Protein AF-A0A533W1D3-F1 (afdb_monomer_lite)

pLDDT: mean 85.13, std 16.55, range [29.97, 98.12]

Secondary structure (DSSP, 8-state):
--S-TTPPTT-S---GGGS-HHHHHHHHHHHHHHHHHHHHHHHHHHHHHH---PPPS-TT---SGGGSSS-SSTTSS-TT----SSS----------SHHHHHHHHHHHHHHHHHTGGGT-HHHHHHHHHHHHHHHHHHHHHHHHTT-------TTS--TT-TTS-HHHHHHHHHHHHHHHHHHHHHHHHHHHHHH-S--PPTTSSS-HHHHHHHHHHHHHHHHHHHHHHHHHHTT-HHHHHHHHHHHHHHHHHHHHHHHHHHHHHHHTT--TTSHHHHHHHHHHHHHHHHHHHHHHHHHHHHHHHHHTT---SSS-HHHHHHHHHHHHHHHHHHHHHIIIII-

Sequence (344 aa):
MFYLYEMPRRIATYSVDAGWSSLNLIASVGGIIFAVSQFLLIANLVIGVRGRIVSPPNPWRSLAPEWGGMPSIQALDAPGMPTNGNGSSEHHEQHLSSRPIALTIGVTLAMVGFSLLELGVGWPVIFVGLVVIAWSLYGWARDDLWSKFHVPEEEGRELWPFSKIPKIKLGMWTFLAGEVILFSGVLGSYLFIRADIPRWPSPGTIHSIPIGLTNTLVLLTSSLSVVLAIQAIRAGNQKRLLMWLTTTFLLGALFLGIKASEWADLFSKGFWFNSGLPGSTYFVTTGIHGLHVTAGLILLAYLIKRTMNGGFSKENNDTVEYFGLYWHFVDIIWVFLFPLFYLL

Radius of gyration: 28.39 Å; chains: 1; bounding box: 54×72×67 Å

Structure (mmCIF, N/CA/C/O backbone):
data_AF-A0A533W1D3-F1
#
_entry.id   AF-A0A533W1D3-F1
#
loop_
_atom_site.group_PDB
_atom_site.id
_atom_site.type_symbol
_atom_site.label_atom_id
_atom_site.label_alt_id
_atom_site.label_comp_id
_atom_site.label_asym_id
_atom_site.label_entity_id
_atom_site.label_seq_id
_atom_site.pdbx_PDB_ins_code
_atom_site.Cartn_x
_atom_site.Cartn_y
_atom_site.Cartn_z
_atom_site.occupancy
_atom_site.B_iso_or_equiv
_atom_site.auth_seq_id
_atom_site.auth_comp_id
_atom_site.auth_asym_id
_atom_site.auth_atom_id
_atom_site.pdbx_PDB_model_num
ATOM 1 N N . MET A 1 1 ? 17.197 -38.175 4.067 1.00 48.56 1 MET A N 1
ATOM 2 C CA . MET A 1 1 ? 16.747 -37.420 2.874 1.00 48.56 1 MET A CA 1
ATOM 3 C C . MET A 1 1 ? 17.892 -37.059 1.908 1.00 48.56 1 MET A C 1
ATOM 5 O O . MET A 1 1 ? 17.627 -36.383 0.928 1.00 48.56 1 MET A O 1
ATOM 9 N N . PHE A 1 2 ? 19.133 -37.534 2.117 1.00 53.00 2 PHE A N 1
ATOM 10 C CA . PHE A 1 2 ? 20.316 -37.109 1.344 1.00 53.00 2 PHE A CA 1
ATOM 11 C C . PHE A 1 2 ? 21.042 -38.249 0.599 1.00 53.00 2 PHE A C 1
ATOM 13 O O . PHE A 1 2 ? 22.184 -38.084 0.225 1.00 53.00 2 PHE A O 1
ATOM 20 N N . TYR A 1 3 ? 20.431 -39.415 0.366 1.00 60.44 3 TYR A N 1
ATOM 21 C CA . TYR A 1 3 ? 21.155 -40.552 -0.241 1.00 60.44 3 TYR A CA 1
ATOM 22 C C . TYR A 1 3 ? 21.275 -40.500 -1.781 1.00 60.44 3 TYR A C 1
ATOM 24 O O . TYR A 1 3 ? 22.008 -41.294 -2.354 1.00 60.44 3 TYR A O 1
ATOM 32 N N . LEU A 1 4 ? 20.590 -39.565 -2.451 1.00 70.06 4 LEU A N 1
ATOM 33 C CA . LEU A 1 4 ? 20.617 -39.357 -3.909 1.00 70.06 4 LEU A CA 1
ATOM 34 C C . LEU A 1 4 ? 21.316 -38.026 -4.237 1.00 70.06 4 LEU A C 1
ATOM 36 O O . LEU A 1 4 ? 20.674 -37.078 -4.681 1.00 70.06 4 LEU A O 1
ATOM 40 N N . TYR A 1 5 ? 22.618 -37.924 -3.951 1.00 65.06 5 TYR A N 1
ATOM 41 C CA . TYR A 1 5 ? 23.376 -36.668 -4.089 1.00 65.06 5 TYR A CA 1
ATOM 42 C C . TYR A 1 5 ? 23.464 -36.140 -5.533 1.00 65.06 5 TYR A C 1
ATOM 44 O O . TYR A 1 5 ? 23.543 -34.930 -5.725 1.00 65.06 5 TYR A O 1
ATOM 52 N N . GLU A 1 6 ? 23.403 -37.019 -6.536 1.00 80.62 6 GLU A N 1
ATOM 53 C CA . GLU A 1 6 ? 23.592 -36.660 -7.952 1.00 80.62 6 GLU A CA 1
ATOM 54 C C . GLU A 1 6 ? 22.293 -36.629 -8.769 1.00 80.62 6 GLU A C 1
ATOM 56 O O . GLU A 1 6 ? 22.326 -36.339 -9.961 1.00 80.62 6 GLU A O 1
ATOM 61 N N . MET A 1 7 ? 21.138 -36.899 -8.152 1.00 86.56 7 MET A N 1
ATOM 62 C CA . MET A 1 7 ? 19.852 -36.865 -8.850 1.00 86.56 7 MET A CA 1
ATOM 63 C C . MET A 1 7 ? 19.331 -35.423 -8.951 1.00 86.56 7 MET A C 1
ATOM 65 O O . MET A 1 7 ? 19.028 -34.810 -7.919 1.00 86.56 7 MET A O 1
ATOM 69 N N . PRO A 1 8 ? 19.156 -34.861 -10.165 1.00 87.88 8 PRO A N 1
ATOM 70 C CA . PRO A 1 8 ? 18.551 -33.546 -10.315 1.00 87.88 8 PRO A CA 1
ATOM 71 C C . PRO A 1 8 ? 17.108 -33.537 -9.794 1.00 87.88 8 PRO A C 1
ATOM 73 O O . PRO A 1 8 ? 16.338 -34.473 -10.004 1.00 87.88 8 PRO A O 1
ATOM 76 N N . ARG A 1 9 ? 16.707 -32.453 -9.124 1.00 89.25 9 ARG A N 1
ATOM 77 C CA . ARG A 1 9 ? 15.305 -32.236 -8.726 1.00 89.25 9 ARG A CA 1
ATOM 78 C C . ARG A 1 9 ? 14.469 -31.819 -9.941 1.00 89.25 9 ARG A C 1
ATOM 80 O O . ARG A 1 9 ? 15.003 -31.261 -10.893 1.00 89.25 9 ARG A O 1
ATOM 87 N N . ARG A 1 10 ? 13.145 -32.006 -9.862 1.00 90.12 10 ARG A N 1
ATOM 88 C CA . ARG A 1 10 ? 12.172 -31.655 -10.923 1.00 90.12 10 ARG A CA 1
ATOM 89 C C . ARG A 1 10 ? 12.348 -32.448 -12.229 1.00 90.12 10 ARG A C 1
ATOM 91 O O . ARG A 1 10 ? 12.006 -31.950 -13.295 1.00 90.12 10 ARG A O 1
ATOM 98 N N . ILE A 1 11 ? 12.842 -33.681 -12.144 1.00 89.56 11 ILE A N 1
ATOM 99 C CA . ILE A 1 11 ? 12.839 -34.629 -13.264 1.00 89.56 11 ILE A CA 1
ATOM 100 C C . ILE A 1 11 ? 11.647 -35.576 -13.136 1.00 89.56 11 ILE A C 1
ATOM 102 O O . ILE A 1 11 ? 11.335 -36.038 -12.041 1.00 89.56 11 ILE A O 1
ATOM 106 N N . ALA A 1 12 ? 10.970 -35.848 -14.251 1.00 89.56 12 ALA A N 1
ATOM 107 C CA . ALA A 1 12 ? 9.827 -36.763 -14.279 1.00 89.56 12 ALA A CA 1
ATOM 108 C C . ALA A 1 12 ? 10.252 -38.240 -14.369 1.00 89.56 12 ALA A C 1
ATOM 110 O O . ALA A 1 12 ? 9.495 -39.125 -13.987 1.00 89.56 12 ALA A O 1
ATOM 111 N N . THR A 1 13 ? 11.455 -38.507 -14.884 1.00 90.94 13 THR A N 1
ATOM 112 C CA . THR A 1 13 ? 12.011 -39.851 -15.071 1.00 90.94 13 THR A CA 1
ATOM 113 C C . THR A 1 13 ? 13.541 -39.813 -14.998 1.00 90.94 13 THR A C 1
ATOM 115 O O . THR A 1 13 ? 14.140 -38.739 -15.093 1.00 90.94 13 THR A O 1
ATOM 118 N N . TYR A 1 14 ? 14.166 -40.973 -14.818 1.00 88.75 14 TYR A N 1
ATOM 119 C CA . TYR A 1 14 ? 15.616 -41.171 -14.771 1.00 88.75 14 TYR A CA 1
ATOM 120 C C . TYR A 1 14 ? 15.988 -42.496 -15.458 1.00 88.75 14 TYR A C 1
ATOM 122 O O . TYR A 1 14 ? 15.144 -43.384 -15.586 1.00 88.75 14 TYR A O 1
ATOM 130 N N . SER A 1 15 ? 17.234 -42.637 -15.931 1.00 87.06 15 SER A N 1
ATOM 131 C CA . SER A 1 15 ? 17.667 -43.886 -16.572 1.00 87.06 15 SER A CA 1
ATOM 132 C C . SER A 1 15 ? 17.818 -45.010 -15.544 1.00 87.06 15 SER A C 1
ATOM 134 O O . SER A 1 15 ? 18.193 -44.778 -14.393 1.00 87.06 15 SER A O 1
ATOM 136 N N . VAL A 1 16 ? 17.547 -46.247 -15.966 1.00 82.50 16 VAL A N 1
ATOM 137 C CA . VAL A 1 16 ? 17.688 -47.431 -15.101 1.00 82.50 16 VAL A CA 1
ATOM 138 C C . VAL A 1 16 ? 19.152 -47.637 -14.686 1.00 82.50 16 VAL A C 1
ATOM 140 O O . VAL A 1 16 ? 19.418 -48.046 -13.556 1.00 82.50 16 VAL A O 1
ATOM 143 N N . ASP A 1 17 ? 20.092 -47.258 -15.555 1.00 82.94 17 ASP A N 1
ATOM 144 C CA . ASP A 1 17 ? 21.538 -47.386 -15.337 1.00 82.94 17 ASP A CA 1
ATOM 145 C C . ASP A 1 17 ? 22.092 -46.404 -14.292 1.00 82.94 17 ASP A C 1
ATOM 147 O O . ASP A 1 17 ? 23.204 -46.583 -13.804 1.00 82.94 17 ASP A O 1
ATOM 151 N N . ALA A 1 18 ? 21.320 -45.383 -13.901 1.00 81.44 18 ALA A N 1
ATOM 152 C CA . ALA A 1 18 ? 21.746 -44.379 -12.925 1.00 81.44 18 ALA A CA 1
ATOM 153 C C . ALA A 1 18 ? 21.852 -44.920 -11.483 1.00 81.44 18 ALA A C 1
ATOM 155 O O . ALA A 1 18 ? 22.335 -44.224 -10.594 1.00 81.44 18 ALA A O 1
ATOM 156 N N . GLY A 1 19 ? 21.366 -46.138 -11.210 1.00 84.06 19 GLY A N 1
ATOM 157 C CA . GLY A 1 19 ? 21.431 -46.753 -9.876 1.00 84.06 19 GLY A CA 1
ATOM 158 C C . GLY A 1 19 ? 20.487 -46.132 -8.834 1.00 84.06 19 GLY A C 1
ATOM 159 O O . GLY A 1 19 ? 20.526 -46.497 -7.661 1.00 84.06 19 GLY A O 1
ATOM 160 N N . TRP A 1 20 ? 19.603 -45.215 -9.237 1.00 87.69 20 TRP A N 1
ATOM 161 C CA . TRP A 1 20 ? 18.705 -44.481 -8.333 1.00 87.69 20 TRP A CA 1
ATOM 162 C C . TRP A 1 20 ? 17.401 -45.220 -8.001 1.00 87.69 20 TRP A C 1
ATOM 164 O O . TRP A 1 20 ? 16.613 -44.751 -7.175 1.00 87.69 20 TRP A O 1
ATOM 174 N N . SER A 1 21 ? 17.154 -46.364 -8.643 1.00 87.75 21 SER A N 1
ATOM 175 C CA . SER A 1 21 ? 15.872 -47.075 -8.606 1.00 87.75 21 SER A CA 1
ATOM 176 C C . SER A 1 21 ? 15.452 -47.516 -7.205 1.00 87.75 21 SER A C 1
ATOM 178 O O . SER A 1 21 ? 14.305 -47.309 -6.820 1.00 87.75 21 SER A O 1
ATOM 180 N N . SER A 1 22 ? 16.365 -48.085 -6.415 1.00 87.81 22 SER A N 1
ATOM 181 C CA . SER A 1 22 ? 16.060 -48.596 -5.071 1.00 87.81 22 SER A CA 1
ATOM 182 C C . SER A 1 22 ? 15.689 -47.478 -4.093 1.00 87.81 22 SER A C 1
ATOM 184 O O . SER A 1 22 ? 14.712 -47.592 -3.356 1.00 87.81 22 SER A O 1
ATOM 186 N N . LEU A 1 23 ? 16.429 -46.370 -4.117 1.00 87.88 23 LEU A N 1
ATOM 187 C CA . LEU A 1 23 ? 16.190 -45.222 -3.242 1.00 87.88 23 LEU A CA 1
ATOM 188 C C . LEU A 1 23 ? 14.904 -44.474 -3.612 1.00 87.88 23 LEU A C 1
ATOM 190 O O . LEU A 1 23 ? 14.149 -44.092 -2.717 1.00 87.88 23 LEU A O 1
ATOM 194 N N . ASN A 1 24 ? 14.617 -44.315 -4.909 1.00 88.88 24 ASN A N 1
ATOM 195 C CA . ASN A 1 24 ? 13.339 -43.762 -5.363 1.00 88.88 24 ASN A CA 1
ATOM 196 C C . ASN A 1 24 ? 12.168 -44.677 -4.992 1.00 88.88 24 ASN A C 1
ATOM 198 O O . ASN A 1 24 ? 11.161 -44.182 -4.496 1.00 88.88 24 ASN A O 1
ATOM 202 N N . LEU A 1 25 ? 12.315 -46.000 -5.128 1.00 90.81 25 LEU A N 1
ATOM 203 C CA . LEU A 1 25 ? 11.291 -46.957 -4.704 1.00 90.81 25 LEU A CA 1
ATOM 204 C C . LEU A 1 25 ? 11.002 -46.853 -3.199 1.00 90.81 25 LEU A C 1
ATOM 206 O O . LEU A 1 25 ? 9.839 -46.791 -2.810 1.00 90.81 25 LEU A O 1
ATOM 210 N N . ILE A 1 26 ? 12.035 -46.775 -2.351 1.00 91.94 26 ILE A N 1
ATOM 211 C CA . ILE A 1 26 ? 11.867 -46.573 -0.901 1.00 91.94 26 ILE A CA 1
ATOM 212 C C . ILE A 1 26 ? 11.122 -45.262 -0.619 1.00 91.94 26 ILE A C 1
ATOM 214 O O . ILE A 1 26 ? 10.204 -45.242 0.202 1.00 91.94 26 ILE A O 1
ATOM 218 N N . ALA A 1 27 ? 11.477 -44.175 -1.312 1.00 90.25 27 ALA A N 1
ATOM 219 C CA . ALA A 1 27 ? 10.783 -42.898 -1.178 1.00 90.25 27 ALA A CA 1
ATOM 220 C C . ALA A 1 27 ? 9.308 -42.996 -1.611 1.00 90.25 27 ALA A C 1
ATOM 222 O O . ALA A 1 27 ? 8.438 -42.475 -0.913 1.00 90.25 27 ALA A O 1
ATOM 223 N N . SER A 1 28 ? 9.005 -43.705 -2.703 1.00 92.44 28 SER A N 1
ATOM 224 C CA . SER A 1 28 ? 7.631 -43.947 -3.162 1.00 92.44 28 SER A CA 1
ATOM 225 C C . SER A 1 28 ? 6.826 -44.784 -2.169 1.00 92.44 28 SER A C 1
ATOM 227 O O . SER A 1 28 ? 5.693 -44.425 -1.855 1.00 92.44 28 SER A O 1
ATOM 229 N N . VAL A 1 29 ? 7.413 -45.849 -1.614 1.00 95.81 29 VAL A N 1
ATOM 230 C CA . VAL A 1 29 ? 6.786 -46.649 -0.549 1.00 95.81 29 VAL A CA 1
ATOM 231 C C . VAL A 1 29 ? 6.505 -45.777 0.677 1.00 95.81 29 VAL A C 1
ATOM 233 O O . VAL A 1 29 ? 5.395 -45.807 1.205 1.00 95.81 29 VAL A O 1
ATOM 236 N N . GLY A 1 30 ? 7.459 -44.935 1.084 1.00 95.25 30 GLY A N 1
ATOM 237 C CA . GLY A 1 30 ? 7.257 -43.946 2.146 1.00 95.25 30 GLY A CA 1
ATOM 238 C C . GLY A 1 30 ? 6.117 -42.968 1.840 1.00 95.25 30 GLY A C 1
ATOM 239 O O . GLY A 1 30 ? 5.312 -42.676 2.721 1.00 95.25 30 GLY A O 1
ATOM 240 N N . GLY A 1 31 ? 5.995 -42.522 0.587 1.00 94.56 31 GLY A N 1
ATOM 241 C CA . GLY A 1 31 ? 4.885 -41.690 0.117 1.00 94.56 31 GLY A CA 1
ATOM 242 C C . GLY A 1 31 ? 3.523 -42.383 0.226 1.00 94.56 31 GLY A C 1
ATOM 243 O O . GLY A 1 31 ? 2.561 -41.767 0.681 1.00 94.56 31 GLY A O 1
ATOM 244 N N . ILE A 1 32 ? 3.441 -43.674 -0.111 1.00 95.75 32 ILE A N 1
ATOM 245 C CA . ILE A 1 32 ? 2.214 -44.474 0.042 1.00 95.75 32 ILE A CA 1
ATOM 246 C C . ILE A 1 32 ? 1.857 -44.639 1.524 1.00 95.75 32 ILE A C 1
ATOM 248 O O . ILE A 1 32 ? 0.708 -44.422 1.906 1.00 95.75 32 ILE A O 1
ATOM 252 N N . ILE A 1 33 ? 2.834 -44.968 2.375 1.00 96.81 33 ILE A N 1
ATOM 253 C CA . ILE A 1 33 ? 2.628 -45.079 3.829 1.00 96.81 33 ILE A CA 1
ATOM 254 C C . ILE A 1 33 ? 2.135 -43.744 4.404 1.00 96.81 33 ILE A C 1
ATOM 256 O O . ILE A 1 33 ? 1.197 -43.724 5.202 1.00 96.81 33 ILE A O 1
ATOM 260 N N . PHE A 1 34 ? 2.724 -42.626 3.972 1.00 96.31 34 PHE A N 1
ATOM 261 C CA . PHE A 1 34 ? 2.289 -41.289 4.368 1.00 96.31 34 PHE A CA 1
ATOM 262 C C . PHE A 1 34 ? 0.854 -40.992 3.914 1.00 96.31 34 PHE A C 1
ATOM 264 O O . PHE A 1 34 ? 0.070 -40.462 4.694 1.00 96.31 34 PHE A O 1
ATOM 271 N N . ALA A 1 35 ? 0.468 -41.374 2.694 1.00 95.88 35 ALA A N 1
ATOM 272 C CA . ALA A 1 35 ? -0.910 -41.214 2.231 1.00 95.88 35 ALA A CA 1
ATOM 273 C C . ALA A 1 35 ? -1.901 -42.004 3.106 1.00 95.88 35 ALA A C 1
ATOM 275 O O . ALA A 1 35 ? -2.927 -41.465 3.519 1.00 95.88 35 ALA A O 1
ATOM 276 N N . VAL A 1 36 ? -1.570 -43.251 3.459 1.00 96.44 36 VAL A N 1
ATOM 277 C CA . VAL A 1 36 ? -2.385 -44.072 4.373 1.00 96.44 36 VAL A CA 1
ATOM 278 C C . VAL A 1 36 ? -2.489 -43.434 5.763 1.00 96.44 36 VAL A C 1
ATOM 280 O O . VAL A 1 36 ? -3.576 -43.408 6.344 1.00 96.44 36 VAL A O 1
ATOM 283 N N . SER A 1 37 ? -1.403 -42.864 6.294 1.00 96.56 37 SER A N 1
ATOM 284 C CA . SER A 1 37 ? -1.440 -42.202 7.603 1.00 96.56 37 SER A CA 1
ATOM 285 C C . SER A 1 37 ? -2.310 -40.939 7.614 1.00 96.56 37 SER A C 1
ATOM 287 O O . SER A 1 37 ? -2.954 -40.672 8.629 1.00 96.56 37 SER A O 1
ATOM 289 N N . GLN A 1 38 ? -2.430 -40.217 6.490 1.00 97.31 38 GLN A N 1
ATOM 290 C CA . GLN A 1 38 ? -3.387 -39.108 6.367 1.00 97.31 38 GLN A CA 1
ATOM 291 C C . GLN A 1 38 ? -4.841 -39.587 6.481 1.00 97.31 38 GLN A C 1
ATOM 293 O O . GLN A 1 38 ? -5.643 -38.948 7.161 1.00 97.31 38 GLN A O 1
ATOM 298 N N . PHE A 1 39 ? -5.191 -40.737 5.889 1.00 96.12 39 PHE A N 1
ATOM 299 C CA . PHE A 1 39 ? -6.531 -41.312 6.060 1.00 96.12 39 PHE A CA 1
ATOM 300 C C . PHE A 1 39 ? -6.805 -41.705 7.513 1.00 96.12 39 PHE A C 1
ATOM 302 O O . PHE A 1 39 ? -7.899 -41.444 8.010 1.00 96.12 39 PHE A O 1
ATOM 309 N N . LEU A 1 40 ? -5.818 -42.274 8.213 1.00 96.12 40 LEU A N 1
ATOM 310 C CA . LEU A 1 40 ? -5.939 -42.582 9.642 1.00 96.12 40 LEU A CA 1
ATOM 311 C C . LEU A 1 40 ? -6.114 -41.316 10.489 1.00 96.12 40 LEU A C 1
ATOM 313 O O . LEU A 1 40 ? -6.942 -41.305 11.396 1.00 96.12 40 LEU A O 1
ATOM 317 N N . LEU A 1 41 ? -5.388 -40.237 10.178 1.00 96.31 41 LEU A N 1
ATOM 318 C CA . LEU A 1 41 ? -5.553 -38.942 10.840 1.00 96.31 41 LEU A CA 1
ATOM 319 C C . LEU A 1 41 ? -6.975 -38.395 10.653 1.00 96.31 41 LEU A C 1
ATOM 321 O O . LEU A 1 41 ? -7.616 -38.010 11.630 1.00 96.31 41 LEU A O 1
ATOM 325 N N . ILE A 1 42 ? -7.488 -38.404 9.418 1.00 95.75 42 ILE A N 1
ATOM 326 C CA . ILE A 1 42 ? -8.853 -37.953 9.109 1.00 95.75 42 ILE A CA 1
ATOM 327 C C . ILE A 1 42 ? -9.884 -38.844 9.808 1.00 95.75 42 ILE A C 1
ATOM 329 O O . ILE A 1 42 ? -10.832 -38.332 10.400 1.00 95.75 42 ILE A O 1
ATOM 333 N N . ALA A 1 43 ? -9.696 -40.165 9.790 1.00 94.75 43 ALA A N 1
ATOM 334 C CA . ALA A 1 43 ? -10.578 -41.098 10.480 1.00 94.75 43 ALA A CA 1
ATOM 335 C C . ALA A 1 43 ? -10.601 -40.829 11.992 1.00 94.75 43 ALA A C 1
ATOM 337 O O . ALA A 1 43 ? -11.680 -40.715 12.567 1.00 94.75 43 ALA A O 1
ATOM 338 N N . ASN A 1 44 ? -9.436 -40.639 12.618 1.00 94.12 44 ASN A N 1
ATOM 339 C CA . ASN A 1 44 ? -9.330 -40.286 14.034 1.00 94.12 44 ASN A CA 1
ATOM 340 C C . ASN A 1 44 ? -10.001 -38.944 14.345 1.00 94.12 44 ASN A C 1
ATOM 342 O O . ASN A 1 44 ? -10.678 -38.834 15.363 1.00 94.12 44 ASN A O 1
ATOM 346 N N . LEU A 1 45 ? -9.875 -37.947 13.464 1.00 92.62 45 LEU A N 1
ATOM 347 C CA . LEU A 1 45 ? -10.566 -36.667 13.611 1.00 92.62 45 LEU A CA 1
ATOM 348 C C . LEU A 1 45 ? -12.090 -36.843 13.539 1.00 92.62 45 LEU A C 1
ATOM 350 O O . LEU A 1 45 ? -12.809 -36.339 14.397 1.00 92.62 45 LEU A O 1
ATOM 354 N N . VAL A 1 46 ? -12.593 -37.596 12.554 1.00 92.19 46 VAL A N 1
ATOM 355 C CA . VAL A 1 46 ? -14.033 -37.867 12.393 1.00 92.19 46 VAL A CA 1
ATOM 356 C C . VAL A 1 46 ? -14.583 -38.653 13.583 1.00 92.19 46 VAL A C 1
ATOM 358 O O . VAL A 1 46 ? -15.658 -38.325 14.086 1.00 92.19 46 VAL A O 1
ATOM 361 N N . ILE A 1 47 ? -13.854 -39.669 14.051 1.00 90.56 47 ILE A N 1
ATOM 362 C CA . ILE A 1 47 ? -14.212 -40.441 15.246 1.00 90.56 47 ILE A CA 1
ATOM 363 C C . ILE A 1 47 ? -14.184 -39.538 16.481 1.00 90.56 47 ILE A C 1
ATOM 365 O O . ILE A 1 47 ? -15.112 -39.599 17.278 1.00 90.56 47 ILE A O 1
ATOM 369 N N . GLY A 1 48 ? -13.176 -38.674 16.618 1.00 87.12 48 GLY A N 1
ATOM 370 C CA . GLY A 1 48 ? -13.044 -37.736 17.731 1.00 87.12 48 GLY A CA 1
ATOM 371 C C . GLY A 1 48 ? -14.202 -36.743 17.805 1.00 87.12 48 GLY A C 1
ATOM 372 O O . GLY A 1 48 ? -14.805 -36.595 18.861 1.00 87.12 48 GLY A O 1
ATOM 373 N N . VAL A 1 49 ? -14.578 -36.135 16.675 1.00 87.00 49 VAL A N 1
ATOM 374 C CA . VAL A 1 49 ? -15.700 -35.179 16.597 1.00 87.00 49 VAL A CA 1
ATOM 375 C C . VAL A 1 49 ? -17.057 -35.861 16.814 1.00 87.00 49 VAL A C 1
ATOM 377 O O . VAL A 1 49 ? -17.962 -35.262 17.388 1.00 87.00 49 VAL A O 1
ATOM 380 N N . ARG A 1 50 ? -17.224 -37.114 16.365 1.00 88.38 50 ARG A N 1
ATOM 381 C CA . ARG A 1 50 ? -18.455 -37.899 16.595 1.00 88.38 50 ARG A CA 1
ATOM 382 C C . ARG A 1 50 ? -18.496 -38.572 17.969 1.00 88.38 50 ARG A C 1
ATOM 384 O O . ARG A 1 50 ? -19.557 -39.036 18.391 1.00 88.38 50 ARG A O 1
ATOM 391 N N . GLY A 1 51 ? -17.351 -38.678 18.633 1.00 80.94 51 GLY A N 1
ATOM 392 C CA . GLY A 1 51 ? -17.208 -39.272 19.949 1.00 80.94 51 GLY A CA 1
ATOM 393 C C . GLY A 1 51 ? -17.979 -38.469 20.991 1.00 80.94 51 GLY A C 1
ATOM 394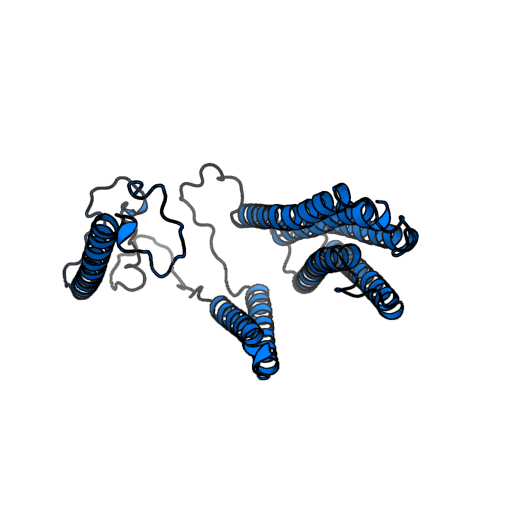 O O . GLY A 1 51 ? -18.017 -37.246 20.958 1.00 80.94 51 GLY A O 1
ATOM 395 N N . ARG A 1 52 ? -18.605 -39.165 21.943 1.00 70.88 52 ARG A N 1
ATOM 396 C CA . ARG A 1 52 ? -19.369 -38.533 23.034 1.00 70.88 52 ARG A CA 1
ATOM 397 C C . ARG A 1 52 ? -18.516 -38.206 24.266 1.00 70.88 52 ARG A C 1
ATOM 399 O O . ARG A 1 52 ? -19.058 -37.787 25.283 1.00 70.88 52 ARG A O 1
ATOM 406 N N . ILE A 1 53 ? -17.204 -38.440 24.204 1.00 76.50 53 ILE A N 1
ATOM 407 C CA . ILE A 1 53 ? -16.291 -38.172 25.318 1.00 76.50 53 ILE A CA 1
ATOM 408 C C . ILE A 1 53 ? -15.954 -36.684 25.296 1.00 76.50 53 ILE A C 1
ATOM 410 O O . ILE A 1 53 ? -15.205 -36.221 24.440 1.00 76.50 53 ILE A O 1
ATOM 414 N N . VAL A 1 54 ? -16.514 -35.941 26.245 1.00 77.75 54 VAL A N 1
ATOM 415 C CA . VAL A 1 54 ? -16.184 -34.529 26.444 1.00 77.75 54 VAL A CA 1
ATOM 416 C C . VAL A 1 54 ? -14.810 -34.445 27.105 1.00 77.75 54 VAL A C 1
ATOM 418 O O . VAL A 1 54 ? -14.573 -35.073 28.138 1.00 77.75 54 VAL A O 1
ATOM 421 N N . SER A 1 55 ? -13.887 -33.694 26.504 1.00 78.88 55 SER A N 1
ATOM 422 C CA . SER A 1 55 ? -12.574 -33.459 27.104 1.00 78.88 55 SER A CA 1
ATOM 423 C C . SER A 1 55 ? -12.713 -32.598 28.365 1.00 78.88 55 SER A C 1
ATOM 425 O O . SER A 1 55 ? -13.433 -31.599 28.334 1.00 78.88 55 SER A O 1
ATOM 427 N N . PRO A 1 56 ? -12.037 -32.942 29.477 1.00 81.25 56 PRO A N 1
ATOM 428 C CA . PRO A 1 56 ? -12.003 -32.065 30.642 1.00 81.25 56 PRO A CA 1
ATOM 429 C C . PRO A 1 56 ? -11.282 -30.747 30.295 1.00 81.25 56 PRO A C 1
ATOM 431 O O . PRO A 1 56 ? -10.469 -30.738 29.369 1.00 81.25 56 PRO A O 1
ATOM 434 N N . PRO A 1 57 ? -11.496 -29.653 31.052 1.00 77.94 57 PRO A N 1
ATOM 435 C CA . PRO A 1 57 ? -10.886 -28.345 30.772 1.00 77.94 57 PRO A CA 1
ATOM 436 C C . PRO A 1 57 ? -9.351 -28.340 30.738 1.00 77.94 57 PRO A C 1
ATOM 438 O O . PRO A 1 57 ? -8.755 -27.492 30.088 1.00 77.94 57 PRO A O 1
ATOM 441 N N . ASN A 1 58 ? -8.705 -29.283 31.431 1.00 82.75 58 ASN A N 1
ATOM 442 C CA . ASN A 1 58 ? -7.254 -29.456 31.434 1.00 82.75 58 ASN A CA 1
ATOM 443 C C . ASN A 1 58 ? -6.896 -30.955 31.410 1.00 82.75 58 ASN A C 1
ATOM 445 O O . ASN A 1 58 ? -6.576 -31.531 32.454 1.00 82.75 58 ASN A O 1
ATOM 449 N N . PRO A 1 59 ? -6.972 -31.620 30.240 1.00 84.06 59 PRO A N 1
ATOM 450 C CA . PRO A 1 59 ? -6.707 -33.053 30.125 1.00 84.06 59 PRO A CA 1
ATOM 451 C C . PRO A 1 59 ? -5.231 -33.394 30.361 1.00 84.06 59 PRO A C 1
ATOM 453 O O . PRO A 1 59 ? -4.916 -34.511 30.766 1.00 84.06 59 PRO A O 1
ATOM 456 N N . TRP A 1 60 ? -4.333 -32.426 30.158 1.00 86.31 60 TRP A N 1
ATOM 457 C CA . TRP A 1 60 ? -2.882 -32.618 30.197 1.00 86.31 60 TRP A CA 1
ATOM 458 C C . TRP A 1 60 ? -2.218 -32.103 31.477 1.00 86.31 60 TRP A C 1
ATOM 460 O O . TRP A 1 60 ? -1.002 -32.210 31.608 1.00 86.31 60 TRP A O 1
ATOM 470 N N . ARG A 1 61 ? -2.991 -31.540 32.417 1.00 84.69 61 ARG A N 1
ATOM 471 C CA . ARG A 1 61 ? -2.484 -30.863 33.628 1.00 84.69 61 ARG A CA 1
ATOM 472 C C . ARG A 1 61 ? -1.412 -29.810 33.311 1.00 84.69 61 ARG A C 1
ATOM 474 O O . ARG A 1 61 ? -0.419 -29.688 34.023 1.00 84.69 61 ARG A O 1
ATOM 481 N N . SER A 1 62 ? -1.611 -29.069 32.224 1.00 81.50 62 SER A N 1
ATOM 482 C CA . SER A 1 62 ? -0.709 -27.997 31.811 1.00 81.50 62 SER A CA 1
ATOM 483 C C . SER A 1 62 ? -0.866 -26.776 32.718 1.00 81.50 62 SER A C 1
ATOM 485 O O . SER A 1 62 ? -1.958 -26.506 33.222 1.00 81.50 62 SER A O 1
ATOM 487 N N . LEU A 1 63 ? 0.236 -26.049 32.904 1.00 80.75 63 LEU A N 1
ATOM 488 C CA . LEU A 1 63 ? 0.295 -24.782 33.637 1.00 80.75 63 LEU A CA 1
ATOM 489 C C . LEU A 1 63 ? -0.004 -23.570 32.745 1.00 80.75 63 LEU A C 1
ATOM 491 O O . LEU A 1 63 ? -0.074 -22.450 33.242 1.00 80.75 63 LEU A O 1
ATOM 495 N N . ALA A 1 64 ? -0.123 -23.775 31.434 1.00 75.56 64 ALA A N 1
ATOM 496 C CA . ALA A 1 64 ? -0.305 -22.681 30.500 1.00 75.56 64 ALA A CA 1
ATOM 497 C C . ALA A 1 64 ? -1.741 -22.105 30.579 1.00 75.56 64 ALA A C 1
ATOM 499 O O . ALA A 1 64 ? -2.685 -22.857 30.859 1.00 75.56 64 ALA A O 1
ATOM 500 N N . PRO A 1 65 ? -1.925 -20.784 30.368 1.00 68.94 65 PRO A N 1
ATOM 501 C CA . PRO A 1 65 ? -3.191 -20.096 30.638 1.00 68.94 65 PRO A CA 1
ATOM 502 C C . PRO A 1 65 ? -4.399 -20.648 29.874 1.00 68.94 65 PRO A C 1
ATOM 504 O O . PRO A 1 65 ? -5.519 -20.595 30.381 1.00 68.94 65 PRO A O 1
ATOM 507 N N . GLU A 1 66 ? -4.190 -21.228 28.691 1.00 73.38 66 GLU A N 1
ATOM 508 C CA . GLU A 1 66 ? -5.247 -21.846 27.885 1.00 73.38 66 GLU A CA 1
ATOM 509 C C . GLU A 1 66 ? -5.889 -23.078 28.552 1.00 73.38 66 GLU A C 1
ATOM 511 O O . GLU A 1 66 ? -6.975 -23.494 28.152 1.00 73.38 66 GLU A O 1
ATOM 516 N N . TRP A 1 67 ? -5.258 -23.621 29.601 1.00 72.50 67 TRP A N 1
ATOM 517 C CA . TRP A 1 67 ? -5.751 -24.743 30.406 1.00 72.50 67 TRP A CA 1
ATOM 518 C C . TRP A 1 67 ? -6.195 -24.332 31.823 1.00 72.50 67 TRP A C 1
ATOM 520 O O . TRP A 1 67 ? -6.554 -25.186 32.637 1.00 72.50 67 TRP A O 1
ATOM 530 N N . GLY A 1 68 ? -6.178 -23.029 32.132 1.00 66.69 68 GLY A N 1
ATOM 531 C CA . GLY A 1 68 ? -6.465 -22.452 33.453 1.00 66.69 68 GLY A CA 1
ATOM 532 C C . GLY A 1 68 ? -7.949 -22.357 33.835 1.00 66.69 68 GLY A C 1
ATOM 533 O O . GLY A 1 68 ? -8.273 -21.716 34.830 1.00 66.69 68 GLY A O 1
ATOM 534 N N . GLY A 1 69 ? -8.859 -22.975 33.072 1.00 55.56 69 GLY A N 1
ATOM 535 C CA . GLY A 1 69 ? -10.289 -23.036 33.406 1.00 55.56 69 GLY A CA 1
ATOM 536 C C . GLY A 1 69 ? -11.171 -21.944 32.793 1.00 55.56 69 GLY A C 1
ATOM 537 O O . GLY A 1 69 ? -12.367 -21.925 33.073 1.00 55.56 69 GLY A O 1
ATOM 538 N N . MET A 1 70 ? -10.644 -21.084 31.913 1.00 47.44 70 MET A N 1
ATOM 539 C CA . MET A 1 70 ? -11.510 -20.370 30.969 1.00 47.44 70 MET A CA 1
ATOM 540 C C . MET A 1 70 ? -11.889 -21.337 29.841 1.00 47.44 70 MET A C 1
ATOM 542 O O . MET A 1 70 ? -10.993 -21.933 29.243 1.00 47.44 70 MET A O 1
ATOM 546 N N . PRO A 1 71 ? -13.183 -21.544 29.552 1.00 45.53 71 PRO A N 1
ATOM 547 C CA . PRO A 1 71 ? -13.611 -22.522 28.563 1.00 45.53 71 PRO A CA 1
ATOM 548 C C . PRO A 1 71 ? -13.014 -22.187 27.198 1.00 45.53 71 PRO A C 1
ATOM 550 O O . PRO A 1 71 ? -13.302 -21.140 26.617 1.00 45.53 71 PRO A O 1
ATOM 553 N N . SER A 1 72 ? -12.209 -23.100 26.665 1.00 45.00 72 SER A N 1
ATOM 554 C CA . SER A 1 72 ? -11.862 -23.115 25.254 1.00 45.00 72 SER A CA 1
ATOM 555 C C . SER A 1 72 ? -13.158 -23.299 24.456 1.00 45.00 72 SER A C 1
ATOM 557 O O . SER A 1 72 ? -13.716 -24.385 24.371 1.00 45.00 72 SER A O 1
ATOM 559 N N . ILE A 1 73 ? -13.687 -22.197 23.918 1.00 45.72 73 ILE A N 1
ATOM 560 C CA . ILE A 1 73 ? -14.765 -22.129 22.909 1.00 45.72 73 ILE A CA 1
ATOM 561 C C . ILE A 1 73 ? -16.159 -22.650 23.347 1.00 45.72 73 ILE A C 1
ATOM 563 O O . ILE A 1 73 ? -17.157 -22.290 22.732 1.00 45.72 73 ILE A O 1
ATOM 567 N N . GLN A 1 74 ? -16.294 -23.401 24.443 1.00 41.44 74 GLN A N 1
ATOM 568 C CA . GLN A 1 74 ? -17.545 -24.087 24.801 1.00 41.44 74 GLN A CA 1
ATOM 569 C C . GLN A 1 74 ? -18.543 -23.292 25.668 1.00 41.44 74 GLN A C 1
ATOM 571 O O . GLN A 1 74 ? -19.595 -23.826 26.006 1.00 41.44 74 GLN A O 1
ATOM 576 N N . ALA A 1 75 ? -18.263 -22.034 26.028 1.00 38.59 75 ALA A N 1
ATOM 577 C CA . ALA A 1 75 ? -19.099 -21.270 26.970 1.00 38.59 75 ALA A CA 1
ATOM 578 C C . ALA A 1 75 ? -19.858 -20.073 26.383 1.00 38.59 75 ALA A C 1
ATOM 580 O O . ALA A 1 75 ? -20.315 -19.223 27.138 1.00 38.59 75 ALA A O 1
ATOM 581 N N . LEU A 1 76 ? -20.038 -20.012 25.062 1.00 40.53 76 LEU A N 1
ATOM 582 C CA . LEU A 1 76 ? -20.994 -19.065 24.475 1.00 40.53 76 LEU A CA 1
ATOM 583 C C . LEU A 1 76 ? -22.436 -19.611 24.421 1.00 40.53 76 LEU A C 1
ATOM 585 O O . LEU A 1 76 ? -23.341 -18.813 24.236 1.00 40.53 76 LEU A O 1
ATOM 589 N N . ASP A 1 77 ? -22.663 -20.915 24.650 1.00 35.06 77 ASP A N 1
ATOM 590 C CA . ASP A 1 77 ? -23.991 -21.550 24.491 1.00 35.06 77 ASP A CA 1
ATOM 591 C C . ASP A 1 77 ? -24.381 -22.569 25.592 1.00 35.06 77 ASP A C 1
ATOM 593 O O . ASP A 1 77 ? -25.335 -23.329 25.430 1.00 35.06 77 ASP A O 1
ATOM 597 N N . ALA A 1 78 ? -23.681 -22.632 26.731 1.00 33.19 78 ALA A N 1
ATOM 598 C CA . ALA A 1 78 ? -24.044 -23.567 27.806 1.00 33.19 78 ALA A CA 1
ATOM 599 C C . ALA A 1 78 ? -25.148 -22.979 28.719 1.00 33.19 78 ALA A C 1
ATOM 601 O O . ALA A 1 78 ? -24.882 -22.001 29.424 1.00 33.19 78 ALA A O 1
ATOM 602 N N . PRO A 1 79 ? -26.366 -23.560 28.790 1.00 31.23 79 PRO A N 1
ATOM 603 C CA . PRO A 1 79 ? -27.386 -23.104 29.729 1.00 31.23 79 PRO A CA 1
ATOM 604 C C . PRO A 1 79 ? -26.978 -23.507 31.153 1.00 31.23 79 PRO A C 1
ATOM 606 O O . PRO A 1 79 ? -26.851 -24.696 31.442 1.00 31.23 79 PRO A O 1
ATOM 609 N N . GLY A 1 80 ? -26.799 -22.529 32.049 1.00 40.62 80 GLY A N 1
ATOM 610 C CA . GLY A 1 80 ? -26.706 -22.779 33.494 1.00 40.62 80 GLY A CA 1
ATOM 611 C C . GLY A 1 80 ? -25.394 -22.431 34.207 1.00 40.62 80 GLY A C 1
ATOM 612 O O . GLY A 1 80 ? -25.165 -22.969 35.289 1.00 40.62 80 GLY A O 1
ATOM 613 N N . MET A 1 81 ? -24.539 -21.539 33.689 1.00 36.50 81 MET A N 1
ATOM 614 C CA . MET A 1 81 ? -23.458 -20.998 34.531 1.00 36.50 81 MET A CA 1
ATOM 615 C C . MET A 1 81 ? -24.009 -20.025 35.595 1.00 36.50 81 MET A C 1
ATOM 617 O O . MET A 1 81 ? -24.770 -19.122 35.243 1.00 36.50 81 MET A O 1
ATOM 621 N N . PRO A 1 82 ? -23.621 -20.153 36.881 1.00 32.41 82 PRO A N 1
ATOM 622 C CA . PRO A 1 82 ? -24.012 -19.203 37.912 1.00 32.41 82 PRO A CA 1
ATOM 623 C C . PRO A 1 82 ? -23.235 -17.894 37.746 1.00 32.41 82 PRO A C 1
ATOM 625 O O . PRO A 1 82 ? -22.010 -17.857 37.868 1.00 32.41 82 PRO A O 1
ATOM 628 N N . THR A 1 83 ? -23.959 -16.803 37.507 1.00 36.78 83 THR A N 1
ATOM 629 C CA . THR A 1 83 ? -23.425 -15.440 37.523 1.00 36.78 83 THR A CA 1
ATOM 630 C C . THR A 1 83 ? -23.201 -14.990 38.968 1.00 36.78 83 THR A C 1
ATOM 632 O O . THR A 1 83 ? -24.070 -14.370 39.581 1.00 36.78 83 THR A O 1
ATOM 635 N N . ASN A 1 84 ? -22.038 -15.296 39.541 1.00 35.53 84 ASN A N 1
ATOM 636 C CA . ASN A 1 84 ? -21.612 -14.645 40.780 1.00 35.53 84 ASN A CA 1
ATOM 637 C C . ASN A 1 84 ? -21.031 -13.266 40.453 1.00 35.53 84 ASN A C 1
ATOM 639 O O . ASN A 1 84 ? -19.830 -13.099 40.262 1.00 35.53 84 ASN A O 1
ATOM 643 N N . GLY A 1 85 ? -21.923 -12.283 40.385 1.00 32.06 85 GLY A N 1
ATOM 644 C CA . GLY A 1 85 ? -21.597 -10.870 40.267 1.00 32.06 85 GLY A CA 1
ATOM 645 C C . GLY A 1 85 ? -22.881 -10.053 40.216 1.00 32.06 85 GLY A C 1
ATOM 646 O O . GLY A 1 85 ? -23.621 -10.136 39.243 1.00 32.06 85 GLY A O 1
ATOM 647 N N . ASN A 1 86 ? -23.154 -9.282 41.271 1.00 33.28 86 ASN A N 1
ATOM 648 C CA . ASN A 1 86 ? -24.205 -8.264 41.299 1.00 33.28 86 ASN A CA 1
ATOM 649 C C . ASN A 1 86 ? -23.868 -7.153 40.291 1.00 33.28 86 ASN A C 1
ATOM 651 O O . ASN A 1 86 ? -23.300 -6.122 40.642 1.00 33.28 86 ASN A O 1
ATOM 655 N N . GLY A 1 87 ? -24.207 -7.389 39.033 1.00 30.61 87 GLY A N 1
ATOM 656 C CA . GLY A 1 87 ? -24.124 -6.433 37.945 1.00 30.61 87 GLY A CA 1
ATOM 657 C C . GLY A 1 87 ? -24.992 -6.959 36.816 1.00 30.61 87 GLY A C 1
ATOM 658 O O . GLY A 1 87 ? -24.778 -8.066 36.331 1.00 30.61 87 GLY A O 1
ATOM 659 N N . SER A 1 88 ? -26.011 -6.194 36.449 1.00 29.97 88 SER A N 1
ATOM 660 C CA . SER A 1 88 ? -26.851 -6.419 35.277 1.00 29.97 88 SER A CA 1
ATOM 661 C C . SER A 1 88 ? -25.977 -6.641 34.037 1.00 29.97 88 SER A C 1
ATOM 663 O O . SER A 1 88 ? -25.445 -5.684 33.477 1.00 29.97 88 SER A O 1
ATOM 665 N N . SER A 1 89 ? -25.809 -7.895 33.613 1.00 33.09 89 SER A N 1
ATOM 666 C CA . SER A 1 89 ? -25.190 -8.243 32.330 1.00 33.09 89 SER A CA 1
ATOM 667 C C . SER A 1 89 ? -26.218 -8.040 31.219 1.00 33.09 89 SER A C 1
ATOM 669 O O . SER A 1 89 ? -26.780 -8.973 30.650 1.00 33.09 89 SER A O 1
ATOM 671 N N . GLU A 1 90 ? -26.515 -6.772 30.953 1.00 34.72 90 GLU A N 1
ATOM 672 C CA . GLU A 1 90 ? -27.231 -6.367 29.755 1.00 34.72 90 GLU A CA 1
ATOM 673 C C . GLU A 1 90 ? -26.308 -6.520 28.534 1.00 34.72 90 GLU A C 1
ATOM 675 O O . GLU A 1 90 ? -25.202 -5.988 28.497 1.00 34.72 90 GLU A O 1
ATOM 680 N N . HIS A 1 91 ? -26.814 -7.250 27.538 1.00 33.72 91 HIS A N 1
ATOM 681 C CA . HIS A 1 91 ? -26.347 -7.347 26.152 1.00 33.72 91 HIS A CA 1
ATOM 682 C C . HIS A 1 91 ? -25.001 -8.047 25.881 1.00 33.72 91 HIS A C 1
ATOM 684 O O . HIS A 1 91 ? -23.944 -7.437 25.752 1.00 33.72 91 HIS A O 1
ATOM 690 N N . HIS A 1 92 ? -25.082 -9.349 25.584 1.00 40.34 92 HIS A N 1
ATOM 691 C CA . HIS A 1 92 ? -24.155 -9.996 24.652 1.00 40.34 92 HIS A CA 1
ATOM 692 C C . HIS A 1 92 ? -24.321 -9.364 23.256 1.00 40.34 92 HIS A C 1
ATOM 694 O O . HIS A 1 92 ? -25.077 -9.867 22.422 1.00 40.34 92 HIS A O 1
ATOM 700 N N . GLU A 1 93 ? -23.668 -8.231 22.994 1.00 44.53 93 GLU A N 1
ATOM 701 C CA . GLU A 1 93 ? -23.636 -7.668 21.646 1.00 44.53 93 GLU A CA 1
ATOM 702 C C . GLU A 1 93 ? -22.811 -8.576 20.725 1.00 44.53 93 GLU A C 1
ATOM 704 O O . GLU A 1 93 ? -21.626 -8.833 20.934 1.00 44.53 93 GLU A O 1
ATOM 709 N N . GLN A 1 94 ? -23.454 -9.098 19.680 1.00 49.62 94 GLN A N 1
ATOM 710 C CA . GLN A 1 94 ? -22.789 -9.864 18.633 1.00 49.62 94 GLN A CA 1
ATOM 711 C C . GLN A 1 94 ? -21.787 -8.967 17.891 1.00 49.62 94 GLN A C 1
ATOM 713 O O . GLN A 1 94 ? -22.145 -8.239 16.968 1.00 49.62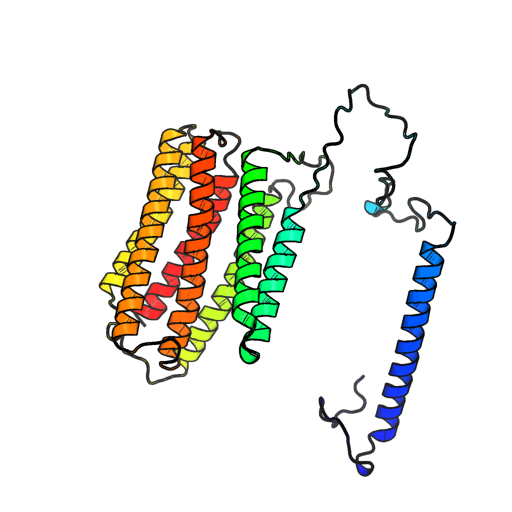 94 GLN A O 1
ATOM 718 N N . HIS A 1 95 ? -20.501 -9.079 18.226 1.00 57.19 95 HIS A N 1
ATOM 719 C CA . HIS A 1 95 ? -19.393 -8.397 17.540 1.00 57.19 95 HIS A CA 1
ATOM 720 C C . HIS A 1 95 ? -19.074 -8.969 16.137 1.00 57.19 95 HIS A C 1
ATOM 722 O O . HIS A 1 95 ? -17.961 -8.832 15.629 1.00 57.19 95 HIS A O 1
ATOM 728 N N . LEU A 1 96 ? -20.028 -9.654 15.496 1.00 68.31 96 LEU A N 1
ATOM 729 C CA . LEU A 1 96 ? -19.826 -10.326 14.214 1.00 68.31 96 LEU A CA 1
ATOM 730 C C . LEU A 1 96 ? -20.012 -9.339 13.057 1.00 68.31 96 LEU A C 1
ATOM 732 O O . LEU A 1 96 ? -21.111 -8.858 12.779 1.00 68.31 96 LEU A O 1
ATOM 736 N N . SER A 1 97 ? -18.923 -9.065 12.343 1.00 80.62 97 SER A N 1
ATOM 737 C CA . SER A 1 97 ? -18.936 -8.307 11.093 1.00 80.62 97 SER A CA 1
ATOM 738 C C . SER A 1 97 ? -18.832 -9.259 9.904 1.00 80.62 97 SER A C 1
ATOM 740 O O . SER A 1 97 ? -17.921 -10.080 9.835 1.00 80.62 97 SER A O 1
ATOM 742 N N . SER A 1 98 ? -19.739 -9.137 8.932 1.00 86.50 98 SER A N 1
ATOM 743 C CA . SER A 1 98 ? -19.663 -9.885 7.667 1.00 86.50 98 SER A CA 1
ATOM 744 C C . SER A 1 98 ? -18.675 -9.273 6.666 1.00 86.50 98 SER A C 1
ATOM 746 O O . SER A 1 98 ? -18.362 -9.890 5.645 1.00 86.50 98 SER A O 1
ATOM 748 N N . ARG A 1 99 ? -18.165 -8.064 6.950 1.00 89.81 99 ARG A N 1
ATOM 749 C CA . ARG A 1 99 ? -17.296 -7.296 6.044 1.00 89.81 99 ARG A CA 1
ATOM 750 C C . ARG A 1 99 ? -15.996 -8.029 5.699 1.00 89.81 99 ARG A C 1
ATOM 752 O O . ARG A 1 99 ? -15.683 -8.088 4.511 1.00 89.81 99 ARG A O 1
ATOM 759 N N . PRO A 1 100 ? -15.272 -8.662 6.645 1.00 91.88 100 PRO A N 1
ATOM 760 C CA . PRO A 1 100 ? -14.054 -9.397 6.308 1.00 91.88 100 PRO A CA 1
ATOM 761 C C . PRO A 1 100 ? -14.303 -10.516 5.289 1.00 91.88 100 PRO A C 1
ATOM 763 O O . PRO A 1 100 ? -13.577 -10.614 4.307 1.00 91.88 100 PRO A O 1
ATOM 766 N N . ILE A 1 101 ? -15.385 -11.289 5.449 1.00 93.19 101 ILE A N 1
ATOM 767 C CA . ILE A 1 101 ? -15.741 -12.373 4.518 1.00 93.19 101 ILE A CA 1
ATOM 768 C C . ILE A 1 101 ? -16.075 -11.809 3.133 1.00 93.19 101 ILE A C 1
ATOM 770 O O . ILE A 1 101 ? -15.564 -12.296 2.125 1.00 93.19 101 ILE A O 1
ATOM 774 N N . ALA A 1 102 ? -16.896 -10.756 3.071 1.00 94.06 102 ALA A N 1
ATOM 775 C CA . ALA A 1 102 ? -17.231 -10.104 1.807 1.00 94.06 102 ALA A CA 1
ATOM 776 C C . ALA A 1 102 ? -15.985 -9.531 1.110 1.00 94.06 102 ALA A C 1
ATOM 778 O O . ALA A 1 102 ? -15.846 -9.665 -0.104 1.00 94.06 102 ALA A O 1
ATOM 779 N N . LEU A 1 103 ? -15.055 -8.945 1.874 1.00 95.00 103 LEU A N 1
ATOM 780 C CA . LEU A 1 103 ? -13.789 -8.434 1.350 1.00 95.00 103 LEU A CA 1
ATOM 781 C C . LEU A 1 103 ? -12.946 -9.566 0.753 1.00 95.00 103 LEU A C 1
ATOM 783 O O . LEU A 1 103 ? -12.475 -9.432 -0.373 1.00 95.00 103 LEU A O 1
ATOM 787 N N . THR A 1 104 ? -12.808 -10.691 1.462 1.00 96.44 104 THR A N 1
ATOM 788 C CA . THR A 1 104 ? -12.085 -11.867 0.958 1.00 96.44 104 THR A CA 1
ATOM 789 C C . THR A 1 104 ? -12.701 -12.386 -0.336 1.00 96.44 104 THR A C 1
ATOM 791 O O . THR A 1 104 ? -11.969 -12.595 -1.297 1.00 96.44 104 THR A O 1
ATOM 794 N N . ILE A 1 105 ? -14.032 -12.517 -0.411 1.00 96.56 105 ILE A N 1
ATOM 795 C CA . ILE A 1 105 ? -14.724 -12.939 -1.640 1.00 96.56 105 ILE A CA 1
ATOM 796 C C . ILE A 1 105 ? -14.429 -11.970 -2.789 1.00 96.56 105 ILE A C 1
ATOM 798 O O . ILE A 1 105 ? -14.089 -12.410 -3.885 1.00 96.56 105 ILE A O 1
ATOM 802 N N . GLY A 1 106 ? -14.511 -10.659 -2.546 1.00 96.69 106 GLY A N 1
ATOM 803 C CA . GLY A 1 106 ? -14.210 -9.645 -3.557 1.00 96.69 106 GLY A CA 1
ATOM 804 C C . GLY A 1 106 ? -12.767 -9.721 -4.068 1.00 96.69 106 GLY A C 1
ATOM 805 O O . GLY A 1 106 ? -12.544 -9.703 -5.279 1.00 96.69 106 GLY A O 1
ATOM 806 N N . VAL A 1 107 ? -11.794 -9.882 -3.164 1.00 96.50 107 VAL A N 1
ATOM 807 C CA . VAL A 1 107 ? -10.374 -10.066 -3.517 1.00 96.50 107 VAL A CA 1
ATOM 808 C C . VAL A 1 107 ? -10.169 -11.356 -4.306 1.00 96.50 107 VAL A C 1
ATOM 810 O O . VAL A 1 107 ? -9.515 -11.331 -5.345 1.00 96.50 107 VAL A O 1
ATOM 813 N N . THR A 1 108 ? -10.760 -12.471 -3.873 1.00 97.25 108 THR A N 1
ATOM 814 C CA . THR A 1 108 ? -10.684 -13.745 -4.598 1.00 97.25 108 THR A CA 1
ATOM 815 C C . THR A 1 108 ? -11.261 -13.619 -6.004 1.00 97.25 108 THR A C 1
ATOM 817 O O . THR A 1 108 ? -10.615 -14.053 -6.953 1.00 97.25 108 THR A O 1
ATOM 820 N N . LEU A 1 109 ? -12.427 -12.986 -6.164 1.00 96.75 109 LEU A N 1
ATOM 821 C CA . LEU A 1 109 ? -13.023 -12.746 -7.479 1.00 96.75 109 LEU A CA 1
ATOM 822 C C . LEU A 1 109 ? -12.113 -11.888 -8.357 1.00 96.75 109 LEU A C 1
ATOM 824 O O . LEU A 1 109 ? -11.881 -12.248 -9.505 1.00 96.75 109 LEU A O 1
ATOM 828 N N . ALA A 1 110 ? -11.535 -10.809 -7.824 1.00 96.19 110 ALA A N 1
ATOM 829 C CA . ALA A 1 110 ? -10.598 -9.985 -8.582 1.00 96.19 110 ALA A CA 1
ATOM 830 C C . ALA A 1 110 ? -9.369 -10.794 -9.040 1.00 96.19 110 ALA A C 1
ATOM 832 O O . ALA A 1 110 ? -8.998 -10.731 -10.211 1.00 96.19 110 ALA A O 1
ATOM 833 N N . MET A 1 111 ? -8.780 -11.603 -8.153 1.00 96.62 111 MET A N 1
ATOM 834 C CA . MET A 1 111 ? -7.609 -12.436 -8.467 1.00 96.62 111 MET A CA 1
ATOM 835 C C . MET A 1 111 ? -7.919 -13.542 -9.482 1.00 96.62 111 MET A C 1
ATOM 837 O O . MET A 1 111 ? -7.143 -13.756 -10.410 1.00 96.62 111 MET A O 1
ATOM 841 N N . VAL A 1 112 ? -9.069 -14.209 -9.356 1.00 95.81 112 VAL A N 1
ATOM 842 C CA . VAL A 1 112 ? -9.549 -15.174 -10.359 1.00 95.81 112 VAL A CA 1
ATOM 843 C C . VAL A 1 112 ? -9.832 -14.467 -11.684 1.00 95.81 112 VAL A C 1
ATOM 845 O O . VAL 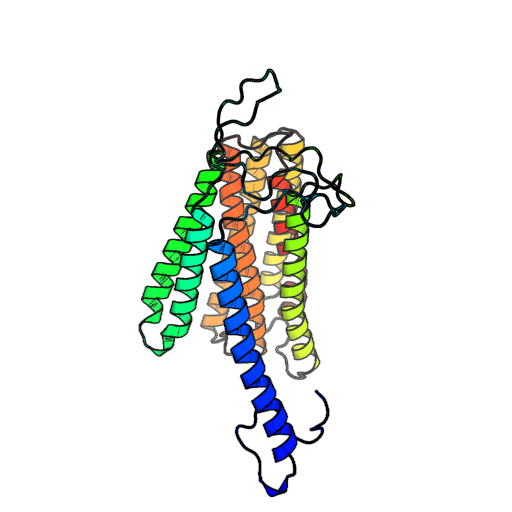A 1 112 ? -9.494 -14.973 -12.743 1.00 95.81 112 VAL A O 1
ATOM 848 N N . GLY A 1 113 ? -10.388 -13.258 -11.656 1.00 95.56 113 GLY A N 1
ATOM 849 C CA . GLY A 1 113 ? -10.594 -12.464 -12.861 1.00 95.56 113 GLY A CA 1
ATOM 850 C C . GLY A 1 113 ? -9.290 -12.179 -13.616 1.00 95.56 113 GLY A C 1
ATOM 851 O O . GLY A 1 113 ? -9.268 -12.294 -14.840 1.00 95.56 113 GLY A O 1
ATOM 852 N N . PHE A 1 114 ? -8.188 -11.900 -12.906 1.00 94.50 114 PHE A N 1
ATOM 853 C CA . PHE A 1 114 ? -6.866 -11.746 -13.525 1.00 94.50 114 PHE A CA 1
ATOM 854 C C . PHE A 1 114 ? -6.368 -13.031 -14.197 1.00 94.50 114 PHE A C 1
ATOM 856 O O . PHE A 1 114 ? -5.849 -12.958 -15.310 1.00 94.50 114 PHE A O 1
ATOM 863 N N . SER A 1 115 ? -6.559 -14.205 -13.582 1.00 94.38 115 SER A N 1
ATOM 864 C CA . SER A 1 115 ? -6.150 -15.477 -14.202 1.00 94.38 115 SER A CA 1
ATOM 865 C C . SER A 1 115 ? -7.003 -15.864 -15.416 1.00 94.38 115 SER A C 1
ATOM 867 O O . SER A 1 115 ? -6.569 -16.662 -16.241 1.00 94.38 115 SER A O 1
ATOM 869 N N . LEU A 1 116 ? -8.194 -15.275 -15.558 1.00 95.31 116 LEU A N 1
ATOM 870 C CA . LEU A 1 116 ? -9.115 -15.506 -16.672 1.00 95.31 116 LEU A CA 1
ATOM 871 C C . LEU A 1 116 ? -8.994 -14.461 -17.800 1.00 95.31 116 LEU A C 1
ATOM 873 O O . LEU A 1 116 ? -9.800 -14.484 -18.736 1.00 95.31 116 LEU A O 1
ATOM 877 N N . LEU A 1 117 ? -8.017 -13.544 -17.745 1.00 93.56 117 LEU A N 1
ATOM 878 C CA . LEU A 1 117 ? -7.820 -12.529 -18.792 1.00 93.56 117 LEU A CA 1
ATOM 879 C C . LEU A 1 117 ? -7.517 -13.153 -20.160 1.00 93.56 117 LEU A C 1
ATOM 881 O O . LEU A 1 117 ? -8.078 -12.715 -21.162 1.00 93.56 117 LEU A O 1
ATOM 885 N N . GLU A 1 118 ? -6.706 -14.212 -20.198 1.00 91.50 118 GLU A N 1
ATOM 886 C CA . GLU A 1 118 ? -6.368 -14.933 -21.436 1.00 91.50 118 GLU A CA 1
ATOM 887 C C . GLU A 1 118 ? -7.586 -15.611 -22.082 1.00 91.50 118 GLU A C 1
ATOM 889 O O . GLU A 1 118 ? -7.623 -15.814 -23.293 1.00 91.50 118 GLU A O 1
ATOM 894 N N . LEU A 1 119 ? -8.616 -15.912 -21.286 1.00 91.75 119 LEU A N 1
ATOM 895 C CA . LEU A 1 119 ? -9.862 -16.533 -21.738 1.00 91.75 119 LEU A CA 1
ATOM 896 C C . LEU A 1 119 ? -10.920 -15.504 -22.177 1.00 91.75 119 LEU A C 1
ATOM 898 O O . LEU A 1 119 ? -12.046 -15.879 -22.493 1.00 91.75 119 LEU A O 1
ATOM 902 N N . GLY A 1 120 ? -10.603 -14.203 -22.157 1.00 91.75 120 GLY A N 1
ATOM 903 C CA . GLY A 1 120 ? -11.499 -13.120 -22.586 1.00 91.75 120 GLY A CA 1
ATOM 904 C C . GLY A 1 120 ? -12.653 -12.797 -21.625 1.00 91.75 120 GLY A C 1
ATOM 905 O O . GLY A 1 120 ? -13.354 -11.807 -21.823 1.00 91.75 120 GLY A O 1
ATOM 906 N N . VAL A 1 121 ? -12.833 -13.581 -20.558 1.00 92.38 121 VAL A N 1
ATOM 907 C CA . VAL A 1 121 ? -13.901 -13.408 -19.551 1.00 92.38 121 VAL A CA 1
ATOM 908 C C . VAL A 1 121 ? -13.415 -12.771 -18.244 1.00 92.38 121 VAL A C 1
ATOM 910 O O . VAL A 1 121 ? -14.207 -12.572 -17.326 1.00 92.38 121 VAL A O 1
ATOM 913 N N . GLY A 1 122 ? -12.128 -12.423 -18.143 1.00 93.94 122 GLY A N 1
ATOM 914 C CA . GLY A 1 122 ? -11.542 -11.858 -16.925 1.00 93.94 122 GLY A CA 1
ATOM 915 C C . GLY A 1 122 ? -12.113 -10.494 -16.517 1.00 93.94 122 GLY A C 1
ATOM 916 O O . GLY A 1 122 ? -12.432 -10.291 -15.348 1.00 93.94 122 GLY A O 1
ATOM 917 N N . TRP A 1 123 ? -12.312 -9.568 -17.464 1.00 94.94 123 TRP A N 1
ATOM 918 C CA . TRP A 1 123 ? -12.716 -8.184 -17.160 1.00 94.94 123 TRP A CA 1
ATOM 919 C C . TRP A 1 123 ? -14.035 -8.053 -16.375 1.00 94.94 123 TRP A C 1
ATOM 921 O O . TRP A 1 123 ? -14.035 -7.349 -15.361 1.00 94.94 123 TRP A O 1
ATOM 931 N N . PRO A 1 124 ? -15.140 -8.733 -16.751 1.00 95.50 124 PRO A N 1
ATOM 932 C CA . PRO A 1 124 ? -16.363 -8.721 -15.948 1.00 95.50 124 PRO A CA 1
ATOM 933 C C . PRO A 1 124 ? -16.157 -9.251 -14.525 1.00 95.50 124 PRO A C 1
ATOM 935 O O . PRO A 1 124 ? -16.682 -8.677 -13.573 1.00 95.50 124 PRO A O 1
ATOM 938 N N . VAL A 1 125 ? -15.367 -10.318 -14.361 1.00 95.62 125 VAL A N 1
ATOM 939 C CA . VAL A 1 125 ? -15.105 -10.936 -13.051 1.00 95.62 125 VAL A CA 1
ATOM 940 C C . VAL A 1 125 ? -14.281 -10.001 -12.162 1.00 95.62 125 VAL A C 1
ATOM 942 O O . VAL A 1 125 ? -14.619 -9.817 -10.991 1.00 95.62 125 VAL A O 1
ATOM 945 N N . ILE A 1 126 ? -13.261 -9.341 -12.727 1.00 96.81 126 ILE A N 1
ATOM 946 C CA . ILE A 1 126 ? -12.477 -8.309 -12.031 1.00 96.81 126 ILE A CA 1
ATOM 947 C C . ILE A 1 126 ? -13.394 -7.178 -11.568 1.00 96.81 126 ILE A C 1
ATOM 949 O O . ILE A 1 126 ? -13.340 -6.788 -10.404 1.00 96.81 126 ILE A O 1
ATOM 953 N N . PHE A 1 127 ? -14.258 -6.672 -12.451 1.00 96.38 127 PHE A N 1
ATOM 954 C CA . PHE A 1 127 ? -15.169 -5.581 -12.116 1.00 96.38 127 PHE A CA 1
ATOM 955 C C . PHE A 1 127 ? -16.102 -5.947 -10.955 1.00 96.38 127 PHE A C 1
ATOM 957 O O . PHE A 1 127 ? -16.210 -5.186 -9.994 1.00 96.38 127 PHE A O 1
ATOM 964 N N . VAL A 1 128 ? -16.716 -7.135 -10.993 1.00 96.75 128 VAL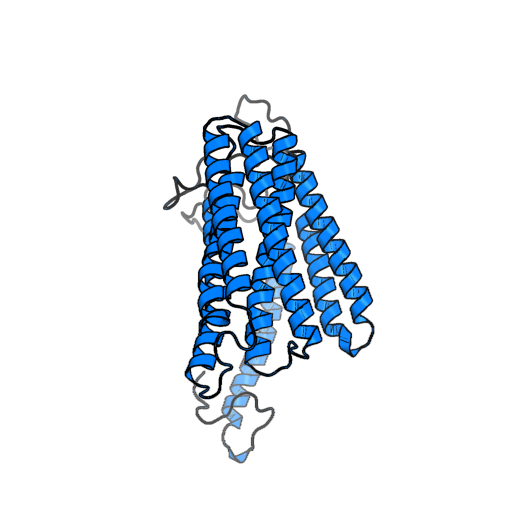 A N 1
ATOM 965 C CA . VAL A 1 128 ? -17.550 -7.630 -9.886 1.00 96.75 128 VAL A CA 1
ATOM 966 C C . VAL A 1 128 ? -16.734 -7.730 -8.594 1.00 96.75 128 VAL A C 1
ATOM 968 O O . VAL A 1 128 ? -17.187 -7.253 -7.554 1.00 96.75 128 VAL A O 1
ATOM 971 N N . GLY A 1 129 ? -15.517 -8.279 -8.655 1.00 96.50 129 GLY A N 1
ATOM 972 C CA . GLY A 1 129 ? -14.610 -8.342 -7.507 1.00 96.50 129 GLY A CA 1
ATOM 973 C C . GLY A 1 129 ? -14.323 -6.963 -6.905 1.00 96.50 129 GLY A C 1
ATOM 974 O O . GLY A 1 129 ? -14.489 -6.770 -5.701 1.00 96.50 129 GLY A O 1
ATOM 975 N N . LEU A 1 130 ? -13.985 -5.975 -7.740 1.00 96.12 130 LEU A N 1
ATOM 976 C CA . LEU A 1 130 ? -13.726 -4.594 -7.316 1.00 96.12 130 LEU A CA 1
ATOM 977 C C . LEU A 1 130 ? -14.956 -3.926 -6.688 1.00 96.12 130 LEU A C 1
ATOM 979 O O . LEU A 1 130 ? -14.823 -3.235 -5.678 1.00 96.12 130 LEU A O 1
ATOM 983 N N . VAL A 1 131 ? -16.154 -4.158 -7.234 1.00 96.31 131 VAL A N 1
ATOM 984 C CA . VAL A 1 131 ? -17.409 -3.650 -6.654 1.00 96.31 131 VAL A CA 1
ATOM 985 C C . VAL A 1 131 ? -17.653 -4.252 -5.271 1.00 96.31 131 VAL A C 1
ATOM 987 O O . VAL A 1 131 ? -17.996 -3.521 -4.341 1.00 96.31 131 VAL A O 1
ATOM 990 N N . VAL A 1 132 ? -17.434 -5.560 -5.101 1.00 96.25 132 VAL A N 1
ATOM 991 C CA . VAL A 1 132 ? -17.587 -6.235 -3.802 1.00 96.25 132 VAL A CA 1
ATOM 992 C C . VAL A 1 132 ? -16.562 -5.720 -2.787 1.00 96.25 132 VAL A C 1
ATOM 994 O O . VAL A 1 132 ? -16.925 -5.463 -1.638 1.00 96.25 132 VAL A O 1
ATOM 997 N N . ILE A 1 133 ? -15.309 -5.501 -3.205 1.00 95.88 133 ILE A N 1
ATOM 998 C CA . ILE A 1 133 ? -14.269 -4.885 -2.365 1.00 95.88 133 ILE A CA 1
ATOM 999 C C . ILE A 1 133 ? -14.709 -3.487 -1.922 1.00 95.88 133 ILE A C 1
ATOM 1001 O O . ILE A 1 133 ? -14.735 -3.204 -0.724 1.00 95.88 133 ILE A O 1
ATOM 1005 N N . ALA A 1 134 ? -15.102 -2.629 -2.867 1.00 93.62 134 ALA A N 1
ATOM 1006 C CA . ALA A 1 134 ? -15.521 -1.261 -2.577 1.00 93.62 134 ALA A CA 1
ATOM 1007 C C . ALA A 1 134 ? -16.739 -1.226 -1.642 1.00 93.62 134 ALA A C 1
ATOM 1009 O O . ALA A 1 134 ? -16.754 -0.471 -0.669 1.00 93.62 134 ALA A O 1
ATOM 1010 N N . TRP A 1 135 ? -17.733 -2.085 -1.887 1.00 93.81 135 TRP A N 1
ATOM 1011 C CA . TRP A 1 135 ? -18.913 -2.219 -1.035 1.00 93.81 135 TRP A CA 1
ATOM 1012 C C . TRP A 1 135 ? -18.561 -2.705 0.375 1.00 93.81 135 TRP A C 1
ATOM 1014 O O . TRP A 1 135 ? -19.093 -2.178 1.355 1.00 93.81 135 TRP A O 1
ATOM 1024 N N . SER A 1 136 ? -17.643 -3.668 0.493 1.00 93.44 136 SER A N 1
ATOM 1025 C CA . SER A 1 136 ? -17.200 -4.184 1.787 1.00 93.44 136 SER A CA 1
ATOM 1026 C C .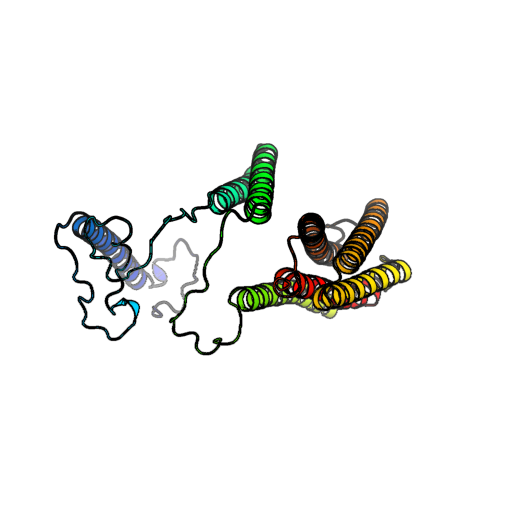 SER A 1 136 ? -16.442 -3.130 2.596 1.00 93.44 136 SER A C 1
ATOM 1028 O O . SER A 1 136 ? -16.788 -2.887 3.753 1.00 93.44 136 SER A O 1
ATOM 1030 N N . LEU A 1 137 ? -15.477 -2.438 1.979 1.00 91.75 137 LEU A N 1
ATOM 1031 C CA . LEU A 1 137 ? -14.699 -1.378 2.629 1.00 91.75 137 LEU A CA 1
ATOM 1032 C C . LEU A 1 137 ? -15.578 -0.192 3.033 1.00 91.75 137 LEU A C 1
ATOM 1034 O O . LEU A 1 137 ? -15.486 0.286 4.162 1.00 91.75 137 LEU A O 1
ATOM 1038 N N . TYR A 1 138 ? -16.480 0.246 2.149 1.00 90.12 138 TYR A N 1
ATOM 1039 C CA . TYR A 1 138 ? -17.454 1.286 2.478 1.00 90.12 138 TYR A CA 1
ATOM 1040 C C . TYR A 1 138 ? -18.362 0.856 3.631 1.00 90.12 138 TYR A C 1
ATOM 1042 O O . TYR A 1 138 ? -18.606 1.630 4.554 1.00 90.12 138 TYR A O 1
ATOM 1050 N N . GLY A 1 139 ? -18.849 -0.386 3.594 1.00 87.94 139 GLY A N 1
ATOM 1051 C CA . GLY A 1 139 ? -19.663 -0.964 4.652 1.00 87.94 139 GLY A CA 1
ATOM 1052 C C . GLY A 1 139 ? -18.934 -1.019 5.990 1.00 87.94 139 GLY A C 1
ATOM 1053 O O . GLY A 1 139 ? -19.528 -0.691 7.009 1.00 87.94 139 GLY A O 1
ATOM 1054 N N . TRP A 1 140 ? -17.647 -1.361 5.988 1.00 87.00 140 TRP A N 1
ATOM 1055 C CA . TRP A 1 140 ? -16.826 -1.390 7.194 1.00 87.00 140 TRP A CA 1
ATOM 1056 C C . TRP A 1 140 ? -16.587 0.017 7.751 1.00 87.00 140 TRP A C 1
ATOM 1058 O O . TRP A 1 140 ? -16.835 0.258 8.929 1.00 87.00 140 TRP A O 1
ATOM 1068 N N . ALA A 1 141 ? -16.218 0.971 6.894 1.00 85.62 141 ALA A N 1
ATOM 1069 C CA . ALA A 1 141 ? -16.090 2.376 7.270 1.00 85.62 141 ALA A CA 1
ATOM 1070 C C . ALA A 1 141 ? -17.411 2.945 7.822 1.00 85.62 141 ALA A C 1
ATOM 1072 O O . ALA A 1 141 ? -17.417 3.721 8.775 1.00 85.62 141 ALA A O 1
ATOM 1073 N N . ARG A 1 142 ? -18.548 2.544 7.243 1.00 86.06 142 ARG A N 1
ATOM 1074 C CA . ARG A 1 142 ? -19.883 2.892 7.733 1.00 86.06 142 ARG A CA 1
ATOM 1075 C C . ARG A 1 142 ? -20.145 2.272 9.108 1.00 86.06 142 ARG A C 1
ATOM 1077 O O . ARG A 1 142 ? -20.545 2.982 10.016 1.00 86.06 142 ARG A O 1
ATOM 1084 N N . ASP A 1 143 ? -19.920 0.977 9.281 1.00 84.00 143 ASP A N 1
ATOM 1085 C CA . ASP A 1 143 ? -20.186 0.303 10.557 1.00 84.00 143 ASP A CA 1
ATOM 1086 C C . ASP A 1 143 ? -19.336 0.907 11.700 1.00 84.00 143 ASP A C 1
ATOM 1088 O O . ASP A 1 143 ? -19.835 1.083 12.812 1.00 84.00 143 ASP A O 1
ATOM 1092 N N . ASP A 1 144 ? -18.096 1.315 11.404 1.00 80.75 144 ASP A N 1
ATOM 1093 C CA . ASP A 1 144 ? -17.202 2.010 12.343 1.00 80.75 144 ASP A CA 1
ATOM 1094 C C . ASP A 1 144 ? -17.648 3.459 12.645 1.00 80.75 144 ASP A C 1
ATOM 1096 O O . ASP A 1 144 ? -17.678 3.873 13.803 1.00 80.75 144 ASP A O 1
ATOM 1100 N N . LEU A 1 145 ? -18.083 4.227 11.634 1.00 77.94 145 LEU A N 1
ATOM 1101 C CA . LEU A 1 145 ? -18.596 5.601 11.814 1.00 77.94 145 LEU A CA 1
ATOM 1102 C C . LEU A 1 145 ? -19.824 5.686 12.725 1.00 77.94 145 LEU A C 1
ATOM 1104 O O . LEU A 1 145 ? -20.022 6.709 13.374 1.00 77.94 145 LEU A O 1
ATOM 1108 N N . TRP A 1 146 ? -20.658 4.647 12.732 1.00 74.00 146 TRP A N 1
ATOM 1109 C CA . TRP A 1 146 ? -21.841 4.555 13.590 1.00 74.00 146 TRP A CA 1
ATOM 1110 C C . TRP A 1 146 ? -21.564 3.813 14.907 1.00 74.00 146 TRP A C 1
ATOM 1112 O O . TRP A 1 146 ? -22.506 3.472 15.616 1.00 74.00 146 TRP A O 1
ATOM 1122 N N . SER A 1 147 ? -20.285 3.573 15.233 1.00 68.38 147 SER A N 1
ATOM 1123 C CA . SER A 1 147 ? -19.830 2.961 16.489 1.00 68.38 147 SER A CA 1
ATOM 1124 C C . SER A 1 147 ? -20.538 1.648 16.825 1.00 68.38 147 SER A C 1
ATOM 1126 O O . SER A 1 147 ? -20.770 1.343 17.990 1.00 68.38 147 SER A O 1
ATOM 1128 N N . LYS A 1 148 ? -20.846 0.846 15.797 1.00 58.25 148 LYS A N 1
ATOM 1129 C CA . LYS A 1 148 ? -21.567 -0.428 15.938 1.00 58.25 148 LYS A CA 1
ATOM 1130 C C . LYS A 1 148 ? -20.810 -1.460 16.789 1.00 58.25 148 LYS A C 1
ATOM 1132 O O . LYS A 1 148 ? -21.398 -2.443 17.218 1.00 58.25 148 LYS A O 1
ATOM 1137 N N . PHE A 1 149 ? -19.510 -1.262 17.005 1.00 60.31 149 PHE A N 1
ATOM 1138 C CA . PHE A 1 149 ? -18.666 -2.163 17.777 1.00 60.31 149 PHE A CA 1
ATOM 1139 C C . PHE A 1 149 ? -17.819 -1.367 18.775 1.00 60.31 149 PHE A C 1
ATOM 1141 O O . PHE A 1 149 ? -17.041 -0.502 18.377 1.00 60.31 149 PHE A O 1
ATOM 1148 N N . HIS A 1 150 ? -17.940 -1.689 20.062 1.00 59.25 150 HIS A N 1
ATOM 1149 C CA . HIS A 1 150 ? -16.961 -1.340 21.090 1.00 59.25 150 HIS A CA 1
ATOM 1150 C C . HIS A 1 150 ? -16.360 -2.639 21.617 1.00 59.25 150 HIS A C 1
ATOM 1152 O O . HIS A 1 150 ? -17.086 -3.495 22.117 1.00 59.25 150 HIS A O 1
ATOM 1158 N N . VAL A 1 151 ? -15.045 -2.801 21.475 1.00 58.78 151 VAL A N 1
ATOM 1159 C CA . VAL A 1 151 ? -14.322 -3.914 22.096 1.00 58.78 151 VAL A CA 1
ATOM 1160 C C . VAL A 1 151 ? -13.738 -3.376 23.400 1.00 58.78 151 VAL A C 1
ATOM 1162 O O . VAL A 1 151 ? -12.852 -2.522 23.327 1.00 58.78 151 VAL A O 1
ATOM 1165 N N . PRO A 1 152 ? -14.229 -3.807 24.575 1.00 58.84 152 PRO A N 1
ATOM 1166 C CA . PRO A 1 152 ? -13.612 -3.421 25.834 1.00 58.84 152 PRO A CA 1
ATOM 1167 C C . PRO A 1 152 ? -12.159 -3.905 25.865 1.00 58.84 152 PRO A C 1
ATOM 1169 O O . PRO A 1 152 ? -11.838 -4.982 25.353 1.00 58.84 152 PRO A O 1
ATOM 1172 N N . GLU A 1 153 ? -11.261 -3.101 26.435 1.00 58.44 153 GLU A N 1
ATOM 1173 C CA . GLU A 1 153 ? -9.892 -3.552 26.664 1.00 58.44 153 GLU A CA 1
ATOM 1174 C C . GLU A 1 153 ? -9.930 -4.757 27.610 1.00 58.44 153 GLU A C 1
ATOM 1176 O O . GLU A 1 153 ? -10.467 -4.687 28.711 1.00 58.44 153 GLU A O 1
ATOM 1181 N N . GLU A 1 154 ? -9.418 -5.897 27.146 1.00 56.53 154 GLU A N 1
ATOM 1182 C CA . GLU A 1 154 ? -9.370 -7.126 27.938 1.00 56.53 154 GLU A CA 1
ATOM 1183 C C . GLU A 1 154 ? -8.428 -6.929 29.137 1.00 56.53 154 GLU A C 1
ATOM 1185 O O . GLU A 1 154 ? -7.206 -7.041 29.005 1.00 56.53 154 GLU A O 1
ATOM 1190 N N . GLU A 1 155 ? -8.996 -6.640 30.307 1.00 48.16 155 GLU A N 1
ATOM 1191 C CA . GLU A 1 155 ? -8.263 -6.584 31.570 1.00 48.16 155 GLU A CA 1
ATOM 1192 C C . GLU A 1 155 ? -7.745 -7.987 31.946 1.00 48.16 155 GLU A C 1
ATOM 1194 O O . GLU A 1 155 ? -8.479 -8.975 31.909 1.00 48.16 155 GLU A O 1
ATOM 1199 N N . GLY A 1 156 ? -6.463 -8.094 32.313 1.00 52.38 156 GLY A N 1
ATOM 1200 C CA . GLY A 1 156 ? -5.924 -9.294 32.969 1.00 52.38 156 GLY A CA 1
ATOM 1201 C C . GLY A 1 156 ? -5.210 -10.334 32.095 1.00 52.38 156 GLY A C 1
ATOM 1202 O O . GLY A 1 156 ? -4.966 -11.439 32.576 1.00 52.38 156 GLY A O 1
ATOM 1203 N N . ARG A 1 157 ? -4.826 -10.028 30.847 1.00 57.66 157 ARG A N 1
ATOM 1204 C CA . ARG A 1 157 ? -3.895 -10.895 30.089 1.00 57.66 157 ARG A CA 1
ATOM 1205 C C . ARG A 1 157 ? -2.431 -10.536 30.359 1.00 57.66 157 ARG A C 1
ATOM 1207 O O . ARG A 1 157 ? -2.110 -9.387 30.649 1.00 57.66 157 ARG A O 1
ATOM 1214 N N . GLU A 1 158 ? -1.545 -11.523 30.225 1.00 59.66 158 GLU A N 1
ATOM 1215 C CA . GLU A 1 158 ? -0.084 -11.358 30.190 1.00 59.66 158 GLU A CA 1
ATOM 1216 C C . GLU A 1 158 ? 0.293 -10.409 29.038 1.00 59.66 158 GLU A C 1
ATOM 1218 O O . GLU A 1 158 ? 0.448 -10.813 27.888 1.00 59.66 158 GLU A O 1
ATOM 1223 N N . LEU A 1 159 ? 0.369 -9.112 29.333 1.00 62.97 159 LEU A N 1
ATOM 1224 C CA . LEU A 1 159 ? 0.667 -8.063 28.356 1.00 62.97 159 LEU A CA 1
ATOM 1225 C C . LEU A 1 159 ? 2.180 -7.840 28.188 1.00 62.97 159 LEU A C 1
ATOM 1227 O O . LEU A 1 159 ? 2.591 -6.896 27.519 1.00 62.97 159 LEU A O 1
ATOM 1231 N N . TRP A 1 160 ? 3.034 -8.655 28.812 1.00 65.06 160 TRP A N 1
ATOM 1232 C CA . TRP A 1 160 ? 4.487 -8.522 28.706 1.00 65.06 160 TRP A CA 1
ATOM 1233 C C . TRP A 1 160 ? 4.977 -8.902 27.295 1.00 65.06 160 TRP A C 1
ATOM 1235 O O . TRP A 1 160 ? 4.511 -9.898 26.745 1.00 65.06 160 TRP A O 1
ATOM 1245 N N . PRO A 1 161 ? 5.922 -8.162 26.680 1.00 72.88 161 PRO A N 1
ATOM 1246 C CA . PRO A 1 161 ? 6.616 -6.954 27.152 1.00 72.88 161 PRO A CA 1
ATOM 1247 C C . PRO A 1 161 ? 5.904 -5.626 26.808 1.00 72.88 161 PRO A C 1
ATOM 1249 O O . PRO A 1 161 ? 6.428 -4.550 27.093 1.00 72.88 161 PRO A O 1
ATOM 1252 N N . PHE A 1 162 ? 4.718 -5.668 26.197 1.00 76.25 162 PHE A N 1
ATOM 1253 C CA . PHE A 1 162 ? 4.011 -4.517 25.618 1.00 76.25 162 PHE A CA 1
ATOM 1254 C C . PHE A 1 162 ? 2.893 -3.933 26.499 1.00 76.25 162 PHE A C 1
ATOM 1256 O O . PHE A 1 162 ? 1.965 -3.316 25.985 1.00 76.25 162 PHE A O 1
ATOM 1263 N N . SER A 1 163 ? 2.993 -4.042 27.827 1.00 71.06 163 SER A N 1
ATOM 1264 C CA . SER A 1 163 ? 1.932 -3.641 28.773 1.00 71.06 163 SER A CA 1
ATOM 1265 C C . SER A 1 163 ? 1.547 -2.164 28.746 1.00 71.06 163 SER A C 1
ATOM 1267 O O . SER A 1 163 ? 0.522 -1.785 29.301 1.00 71.06 163 SER A O 1
ATOM 1269 N N . LYS A 1 164 ? 2.355 -1.328 28.091 1.00 77.56 164 LYS A N 1
ATOM 1270 C CA . LYS A 1 164 ? 2.130 0.114 27.934 1.00 77.56 164 LYS A CA 1
ATOM 1271 C C . LYS A 1 164 ? 1.804 0.529 26.497 1.00 77.56 164 LYS A C 1
ATOM 1273 O O . LYS A 1 164 ? 1.650 1.721 26.245 1.00 77.56 164 LYS A O 1
ATOM 1278 N N . ILE A 1 165 ? 1.771 -0.408 25.545 1.00 80.25 165 ILE A N 1
ATOM 1279 C CA . ILE A 1 165 ? 1.551 -0.107 24.127 1.00 80.25 165 ILE A CA 1
ATOM 1280 C C . ILE A 1 165 ? 0.163 -0.610 23.721 1.00 80.25 165 ILE A C 1
ATOM 1282 O O . ILE A 1 165 ? -0.084 -1.815 23.792 1.00 80.25 165 ILE A O 1
ATOM 1286 N N . PRO A 1 166 ? -0.727 0.273 23.236 1.00 82.62 166 PRO A N 1
ATOM 1287 C CA . PRO A 1 166 ? -2.019 -0.143 22.706 1.00 82.62 166 PRO A CA 1
ATOM 1288 C C . PRO A 1 166 ? -1.862 -1.167 21.573 1.00 82.62 166 PRO A C 1
ATOM 1290 O O . PRO A 1 166 ? -1.013 -1.002 20.690 1.00 82.62 166 PRO A O 1
ATOM 1293 N N . LYS A 1 167 ? -2.722 -2.196 21.546 1.00 83.38 167 LYS A N 1
ATOM 1294 C CA . LYS A 1 167 ? -2.701 -3.264 20.522 1.00 83.38 167 LYS A CA 1
ATOM 1295 C C . LYS A 1 167 ? -2.726 -2.696 19.095 1.00 83.38 167 LYS A C 1
ATOM 1297 O O . LYS A 1 167 ? -1.991 -3.162 18.229 1.00 83.38 167 LYS A O 1
ATOM 1302 N N . ILE A 1 168 ? -3.530 -1.655 18.861 1.00 84.62 168 ILE A N 1
ATOM 1303 C CA . ILE A 1 168 ? -3.671 -1.009 17.546 1.00 84.62 168 ILE A CA 1
ATOM 1304 C C . ILE A 1 168 ? -2.379 -0.286 17.147 1.00 84.62 168 ILE A C 1
ATOM 1306 O O . ILE A 1 168 ? -1.949 -0.389 16.000 1.00 84.62 168 ILE A O 1
ATOM 1310 N N . LYS A 1 169 ? -1.707 0.378 18.095 1.00 87.25 169 LYS A N 1
ATOM 1311 C CA . LYS A 1 169 ? -0.415 1.032 17.853 1.00 87.25 169 LYS A CA 1
ATOM 1312 C C . LYS A 1 169 ? 0.664 0.020 17.475 1.00 87.25 169 LYS A C 1
ATOM 1314 O O . LYS A 1 169 ? 1.416 0.261 16.535 1.00 87.25 169 LYS A O 1
ATOM 1319 N N . LEU A 1 170 ? 0.721 -1.117 18.175 1.00 88.88 170 LEU A N 1
ATOM 1320 C CA . LEU A 1 170 ? 1.627 -2.212 17.820 1.00 88.88 170 LEU A CA 1
ATOM 1321 C C . LEU A 1 170 ? 1.312 -2.754 16.418 1.00 88.88 170 LEU A C 1
ATOM 1323 O O . LEU A 1 170 ? 2.219 -2.872 15.599 1.00 88.88 170 LEU A O 1
ATOM 1327 N N . GLY A 1 171 ? 0.031 -2.994 16.117 1.00 90.69 171 GLY A N 1
ATOM 1328 C CA . GLY A 1 171 ? -0.419 -3.430 14.793 1.00 90.69 171 GLY A CA 1
ATOM 1329 C C . GLY A 1 171 ? -0.028 -2.459 13.676 1.00 90.69 171 GLY A C 1
ATOM 1330 O O . GLY A 1 171 ? 0.439 -2.898 12.628 1.00 90.69 171 GLY A O 1
ATOM 1331 N N . MET A 1 172 ? -0.130 -1.148 13.919 1.00 92.75 172 MET A N 1
ATOM 1332 C CA . MET A 1 172 ? 0.306 -0.119 12.972 1.00 92.75 172 MET A CA 1
ATOM 1333 C C . MET A 1 172 ? 1.812 -0.202 12.697 1.00 92.75 172 MET A C 1
ATOM 1335 O O . MET A 1 172 ? 2.225 -0.181 11.541 1.00 92.75 172 MET A O 1
ATOM 1339 N N . TRP A 1 173 ? 2.645 -0.353 13.731 1.00 93.06 173 TRP A N 1
ATOM 1340 C CA . TRP A 1 173 ? 4.092 -0.521 13.549 1.00 93.06 173 TRP A CA 1
ATOM 1341 C C . TRP A 1 173 ? 4.451 -1.813 12.814 1.00 93.06 173 TRP A C 1
ATOM 1343 O O . TRP A 1 173 ? 5.328 -1.795 11.953 1.00 93.06 173 TRP A O 1
ATOM 1353 N N . THR A 1 174 ? 3.768 -2.921 13.108 1.00 94.38 174 THR A N 1
ATOM 1354 C CA . THR A 1 174 ? 3.954 -4.182 12.376 1.00 94.38 174 THR A CA 1
ATOM 1355 C C . THR A 1 174 ? 3.558 -4.039 10.906 1.00 94.38 174 THR A C 1
ATOM 1357 O O . THR A 1 174 ? 4.289 -4.504 10.034 1.00 94.38 174 THR A O 1
ATOM 1360 N N . PHE A 1 175 ? 2.448 -3.354 10.620 1.00 95.38 175 PHE A N 1
ATOM 1361 C CA . PHE A 1 175 ? 2.031 -3.036 9.256 1.00 95.38 175 PHE A CA 1
ATOM 1362 C C . PHE A 1 175 ? 3.092 -2.195 8.526 1.00 95.38 175 PHE A C 1
ATOM 1364 O O . PHE A 1 175 ? 3.544 -2.592 7.455 1.00 95.38 175 PHE A O 1
ATOM 1371 N N . LEU A 1 176 ? 3.582 -1.107 9.137 1.00 95.94 176 LEU A N 1
ATOM 1372 C CA . LEU A 1 176 ? 4.645 -0.274 8.554 1.00 95.94 176 LEU A CA 1
ATOM 1373 C C . LEU A 1 176 ? 5.954 -1.039 8.340 1.00 95.94 176 LEU A C 1
ATOM 1375 O O . LEU A 1 176 ? 6.645 -0.796 7.358 1.00 95.94 176 LEU A O 1
ATOM 1379 N N . ALA A 1 177 ? 6.305 -1.975 9.223 1.00 96.56 177 ALA A N 1
ATOM 1380 C CA . ALA A 1 177 ? 7.470 -2.829 9.013 1.00 96.56 177 ALA A CA 1
ATOM 1381 C C . ALA A 1 177 ? 7.313 -3.702 7.753 1.00 96.56 177 ALA A C 1
ATOM 1383 O O . ALA A 1 177 ? 8.274 -3.871 7.002 1.00 96.56 177 ALA A O 1
ATOM 1384 N N . GLY A 1 178 ? 6.102 -4.203 7.484 1.00 97.38 178 GLY A N 1
ATOM 1385 C CA . GLY A 1 178 ? 5.776 -4.882 6.227 1.00 97.38 178 GLY A CA 1
ATOM 1386 C C . GLY A 1 178 ? 5.957 -3.974 5.008 1.00 97.38 178 GLY A C 1
ATOM 1387 O O . GLY A 1 178 ? 6.585 -4.374 4.028 1.00 97.38 178 GLY A O 1
ATOM 1388 N N . GLU A 1 179 ? 5.499 -2.727 5.105 1.00 96.88 179 GLU A N 1
ATOM 1389 C CA . GLU A 1 179 ? 5.670 -1.718 4.054 1.00 96.88 179 GLU A CA 1
ATOM 1390 C C . GLU A 1 179 ? 7.144 -1.366 3.800 1.00 96.88 179 GLU A C 1
ATOM 1392 O O . GLU A 1 179 ? 7.578 -1.252 2.651 1.00 96.88 179 GLU A O 1
ATOM 1397 N N . VAL A 1 180 ? 7.959 -1.266 4.857 1.00 96.69 180 VAL A N 1
ATOM 1398 C CA . VAL A 1 180 ? 9.413 -1.090 4.727 1.00 96.69 180 VAL A CA 1
ATOM 1399 C C . VAL A 1 180 ? 10.016 -2.245 3.934 1.00 96.69 180 VAL A C 1
ATOM 1401 O O . VAL A 1 180 ? 10.817 -1.995 3.037 1.00 96.69 180 VAL A O 1
ATOM 1404 N N . ILE A 1 181 ? 9.633 -3.495 4.211 1.00 97.38 181 ILE A N 1
ATOM 1405 C CA . ILE A 1 181 ? 10.152 -4.666 3.486 1.00 97.38 181 ILE A CA 1
ATOM 1406 C C . ILE A 1 181 ? 9.736 -4.620 2.009 1.00 97.38 181 ILE A C 1
ATOM 1408 O O . ILE A 1 181 ? 10.580 -4.841 1.136 1.00 97.38 181 ILE A O 1
ATOM 1412 N N . LEU A 1 182 ? 8.473 -4.282 1.723 1.00 95.94 182 LEU A N 1
ATOM 1413 C CA . LEU A 1 182 ? 7.954 -4.136 0.361 1.00 95.94 182 LEU A CA 1
ATOM 1414 C C . LEU A 1 182 ? 8.769 -3.109 -0.440 1.00 95.94 182 LEU A C 1
ATOM 1416 O O . LEU A 1 182 ? 9.335 -3.442 -1.485 1.00 95.94 182 LEU A O 1
ATOM 1420 N N . PHE A 1 183 ? 8.872 -1.873 0.059 1.00 96.25 183 PHE A N 1
ATOM 1421 C CA . PHE A 1 183 ? 9.608 -0.811 -0.630 1.00 96.25 183 PHE A CA 1
ATOM 1422 C C . PHE A 1 183 ? 11.112 -1.070 -0.666 1.00 96.25 183 PHE A C 1
ATOM 1424 O O . PHE A 1 183 ? 11.749 -0.737 -1.661 1.00 96.25 183 PHE A O 1
ATOM 1431 N N . SER A 1 184 ? 11.682 -1.715 0.354 1.00 95.75 184 SER A N 1
ATOM 1432 C CA . SER A 1 184 ? 13.093 -2.116 0.339 1.00 95.75 184 SER A CA 1
ATOM 1433 C C . SER A 1 184 ? 13.379 -3.127 -0.769 1.00 95.75 184 SER A C 1
ATOM 1435 O O . SER A 1 184 ? 14.409 -3.024 -1.427 1.00 95.75 184 SER A O 1
ATOM 1437 N N . GLY A 1 185 ? 12.465 -4.069 -1.028 1.00 96.25 185 GLY A N 1
ATOM 1438 C CA . GLY A 1 185 ? 12.584 -5.005 -2.148 1.00 96.25 185 GLY A CA 1
ATOM 1439 C C . GLY A 1 185 ? 12.565 -4.293 -3.502 1.00 96.25 185 GLY A C 1
ATOM 1440 O O . GLY A 1 185 ? 13.448 -4.511 -4.334 1.00 96.25 185 GLY A O 1
ATOM 1441 N N . VAL A 1 186 ? 11.600 -3.391 -3.706 1.00 95.38 186 VAL A N 1
ATOM 1442 C CA . VAL A 1 186 ? 11.461 -2.651 -4.971 1.00 95.38 186 VAL A CA 1
ATOM 1443 C C . VAL A 1 186 ? 12.628 -1.672 -5.177 1.00 95.38 186 VAL A C 1
ATOM 1445 O O . VAL A 1 186 ? 13.279 -1.714 -6.221 1.00 95.38 186 VAL A O 1
ATOM 1448 N N . LEU A 1 187 ? 12.970 -0.851 -4.180 1.00 94.62 187 LEU A N 1
ATOM 1449 C CA . LEU A 1 187 ? 14.090 0.100 -4.252 1.00 94.62 187 LEU A CA 1
ATOM 1450 C C . LEU A 1 187 ? 15.449 -0.600 -4.319 1.00 94.62 187 LEU A C 1
ATOM 1452 O O . LEU A 1 187 ? 16.324 -0.170 -5.067 1.00 94.62 187 LEU A O 1
ATOM 1456 N N . GLY A 1 188 ? 15.626 -1.698 -3.582 1.00 94.75 188 GLY A N 1
ATOM 1457 C CA . GLY A 1 188 ? 16.832 -2.520 -3.643 1.00 94.75 188 GLY A CA 1
ATOM 1458 C C . GLY A 1 188 ? 17.039 -3.115 -5.035 1.00 94.75 188 GLY A C 1
ATOM 1459 O O . GLY A 1 188 ? 18.152 -3.068 -5.559 1.00 94.75 188 GLY A O 1
ATOM 1460 N N . SER A 1 189 ? 15.964 -3.587 -5.678 1.00 93.62 189 SER A N 1
ATOM 1461 C CA . SER A 1 189 ? 16.028 -4.060 -7.067 1.00 93.62 189 SER A CA 1
ATOM 1462 C C . SER A 1 189 ? 16.410 -2.941 -8.043 1.00 93.62 189 SER A C 1
ATOM 1464 O O . SER A 1 189 ? 17.265 -3.151 -8.901 1.00 93.62 189 SER A O 1
ATOM 1466 N N . TYR A 1 190 ? 15.856 -1.733 -7.868 1.00 92.69 190 TYR A N 1
ATOM 1467 C CA . TYR A 1 190 ? 16.225 -0.561 -8.662 1.00 92.69 190 TYR A CA 1
ATOM 1468 C C . TYR A 1 190 ? 17.711 -0.224 -8.513 1.00 92.69 190 TYR A C 1
ATOM 1470 O O . TYR A 1 190 ? 18.403 -0.082 -9.517 1.00 92.69 190 TYR A O 1
ATOM 1478 N N . LEU A 1 191 ? 18.209 -0.136 -7.276 1.00 93.25 191 LEU A N 1
ATOM 1479 C CA . LEU A 1 191 ? 19.609 0.181 -6.991 1.00 93.25 191 LEU A CA 1
ATOM 1480 C C . LEU A 1 191 ? 20.562 -0.846 -7.603 1.00 93.25 191 LEU A C 1
ATOM 1482 O O . LEU A 1 191 ? 21.561 -0.461 -8.206 1.00 93.25 191 LEU A O 1
ATOM 1486 N N . PHE A 1 192 ? 20.232 -2.134 -7.493 1.00 93.25 192 PHE A N 1
ATOM 1487 C CA . PHE A 1 192 ? 21.012 -3.207 -8.104 1.00 93.25 192 PHE A CA 1
ATOM 1488 C C . PHE A 1 192 ? 21.076 -3.059 -9.632 1.00 93.25 192 PHE A C 1
ATOM 1490 O O . PHE A 1 192 ? 22.163 -3.035 -10.205 1.00 93.25 192 PHE A O 1
ATOM 1497 N N . ILE A 1 193 ? 19.924 -2.871 -10.286 1.00 92.00 193 ILE A N 1
ATOM 1498 C CA . ILE A 1 193 ? 19.841 -2.675 -11.743 1.00 92.00 193 ILE A CA 1
ATOM 1499 C C . ILE A 1 193 ? 20.600 -1.410 -12.173 1.00 92.00 193 ILE A C 1
ATOM 1501 O O . ILE A 1 193 ? 21.339 -1.425 -13.156 1.00 92.00 193 ILE A O 1
ATOM 1505 N N . ARG A 1 194 ? 20.434 -0.305 -11.439 1.00 89.50 194 ARG A N 1
ATOM 1506 C CA . ARG A 1 194 ? 21.056 0.989 -11.744 1.00 89.50 194 ARG A CA 1
ATOM 1507 C C . ARG A 1 194 ? 22.579 0.951 -11.610 1.00 89.50 194 ARG A C 1
ATOM 1509 O O . ARG A 1 194 ? 23.248 1.662 -12.361 1.00 89.50 194 ARG A O 1
ATOM 1516 N N . ALA A 1 195 ? 23.100 0.162 -10.668 1.00 90.81 195 ALA A N 1
ATOM 1517 C CA . ALA A 1 195 ? 24.532 -0.001 -10.426 1.00 90.81 195 ALA A CA 1
ATOM 1518 C C . ALA A 1 195 ? 25.223 -0.878 -11.483 1.00 90.81 195 ALA A C 1
ATOM 1520 O O . ALA A 1 195 ? 26.384 -0.632 -11.798 1.00 90.81 195 ALA A O 1
ATOM 1521 N N . ASP A 1 196 ? 24.518 -1.870 -12.033 1.00 90.75 196 ASP A N 1
ATOM 1522 C CA . ASP A 1 196 ? 25.085 -2.831 -12.990 1.00 90.75 196 ASP A CA 1
ATOM 1523 C C . ASP A 1 196 ? 24.983 -2.364 -14.455 1.00 90.75 196 ASP A C 1
ATOM 1525 O O . ASP A 1 196 ? 25.747 -2.807 -15.309 1.00 90.75 196 ASP A O 1
ATOM 1529 N N . ILE A 1 197 ? 24.070 -1.434 -14.768 1.00 86.94 197 ILE A N 1
ATOM 1530 C CA . ILE A 1 197 ? 23.839 -0.958 -16.142 1.00 86.94 197 ILE A CA 1
ATOM 1531 C C . ILE A 1 197 ? 24.599 0.351 -16.419 1.00 86.94 197 ILE A C 1
ATOM 1533 O O . ILE A 1 197 ? 24.209 1.407 -15.914 1.00 86.94 197 ILE A O 1
ATOM 1537 N N . PRO A 1 198 ? 25.611 0.349 -17.315 1.00 79.69 198 PRO A N 1
ATOM 1538 C CA . PRO A 1 198 ? 26.407 1.546 -17.606 1.00 79.69 198 PRO A CA 1
ATOM 1539 C C . PRO A 1 198 ? 25.640 2.635 -18.367 1.00 79.69 198 PRO A C 1
ATOM 1541 O O . PRO A 1 198 ? 25.974 3.815 -18.283 1.00 79.69 198 PRO A O 1
ATOM 1544 N N . ARG A 1 199 ? 24.621 2.250 -19.148 1.00 83.38 199 ARG A N 1
ATOM 1545 C CA . ARG A 1 199 ? 23.836 3.163 -19.987 1.00 83.38 199 ARG A CA 1
ATOM 1546 C C . ARG A 1 199 ? 22.471 3.419 -19.355 1.00 83.38 199 ARG A C 1
ATOM 1548 O O . ARG A 1 199 ? 21.524 2.677 -19.599 1.00 83.38 199 ARG A O 1
ATOM 1555 N N . TRP A 1 200 ? 22.378 4.497 -18.585 1.00 86.56 200 TRP A N 1
ATOM 1556 C CA . TRP A 1 200 ? 21.131 5.002 -18.009 1.00 86.56 200 TRP A CA 1
ATOM 1557 C C . TRP A 1 200 ? 20.818 6.403 -18.558 1.00 86.56 200 TRP A C 1
ATOM 1559 O O . TRP A 1 200 ? 21.757 7.142 -18.867 1.00 86.56 200 TRP A O 1
ATOM 1569 N N . PRO A 1 201 ? 19.538 6.787 -18.716 1.00 86.19 201 PRO A N 1
ATOM 1570 C CA . PRO A 1 201 ? 19.171 8.148 -19.100 1.00 86.19 201 PRO A CA 1
ATOM 1571 C C . PRO A 1 201 ? 19.773 9.183 -18.144 1.00 86.19 201 PRO A C 1
ATOM 1573 O O . PRO A 1 201 ? 19.750 8.993 -16.930 1.00 86.19 201 PRO A O 1
ATOM 1576 N N . SER A 1 202 ? 20.320 10.278 -18.674 1.00 84.06 202 SER A N 1
ATOM 1577 C CA . SER A 1 202 ? 20.889 11.328 -17.823 1.00 84.06 202 SER A CA 1
ATOM 1578 C C . SER A 1 202 ? 19.788 12.028 -17.010 1.00 84.06 202 SER A C 1
ATOM 1580 O O . SER A 1 202 ? 18.686 12.229 -17.540 1.00 84.06 202 SER A O 1
ATOM 1582 N N . PRO A 1 203 ? 20.061 12.448 -15.762 1.00 84.31 203 PRO A N 1
ATOM 1583 C CA . PRO A 1 203 ? 19.102 13.201 -14.957 1.00 84.31 203 PRO A CA 1
ATOM 1584 C C . PRO A 1 203 ? 18.551 14.416 -15.716 1.00 84.31 203 PRO A C 1
ATOM 1586 O O . PRO A 1 203 ? 19.291 15.111 -16.414 1.00 84.31 203 PRO A O 1
ATOM 1589 N N . GLY A 1 204 ? 17.242 14.656 -15.622 1.00 79.44 204 GLY A N 1
ATOM 1590 C CA . GLY A 1 204 ? 16.577 15.754 -16.333 1.00 79.44 204 GLY A CA 1
ATOM 1591 C C . GLY A 1 204 ? 16.184 15.476 -17.792 1.00 79.44 204 GLY A C 1
ATOM 1592 O O . GLY A 1 204 ? 15.496 16.304 -18.384 1.00 79.44 204 GLY A O 1
ATOM 1593 N N . THR A 1 205 ? 16.585 14.342 -18.386 1.00 84.38 205 THR A N 1
ATOM 1594 C CA . THR A 1 205 ? 16.248 14.024 -19.794 1.00 84.38 205 THR A CA 1
ATOM 1595 C C . THR A 1 205 ? 14.838 13.465 -19.967 1.00 84.38 205 THR A C 1
ATOM 1597 O O . THR A 1 205 ? 14.139 13.844 -20.903 1.00 84.38 205 THR A O 1
ATOM 1600 N N . ILE A 1 206 ? 14.416 12.575 -19.065 1.00 85.31 206 ILE A N 1
ATOM 1601 C CA . ILE A 1 206 ? 13.080 11.960 -19.072 1.00 85.31 206 ILE A CA 1
ATOM 1602 C C . ILE A 1 206 ? 12.157 12.687 -18.093 1.00 85.31 206 ILE A C 1
ATOM 1604 O O . ILE A 1 206 ? 11.025 13.022 -18.433 1.00 85.31 206 ILE A O 1
ATOM 1608 N N . HIS A 1 207 ? 12.651 12.952 -16.883 1.00 88.44 207 HIS A N 1
ATOM 1609 C CA . HIS A 1 207 ? 11.869 13.517 -15.789 1.00 88.44 207 HIS A CA 1
ATOM 1610 C C . HIS A 1 207 ? 12.282 14.959 -15.506 1.00 88.44 207 HIS A C 1
ATOM 1612 O O . HIS A 1 207 ? 13.467 15.271 -15.396 1.00 88.44 207 HIS A O 1
ATOM 1618 N N . SER A 1 208 ? 11.301 15.845 -15.343 1.00 89.94 208 SER A N 1
ATOM 1619 C CA . SER A 1 208 ? 11.556 17.249 -15.022 1.00 89.94 208 SER A CA 1
ATOM 1620 C C . SER A 1 208 ? 11.907 17.405 -13.541 1.00 89.94 208 SER A C 1
ATOM 1622 O O . SER A 1 208 ? 11.061 17.210 -12.665 1.00 89.94 208 SER A O 1
ATOM 1624 N N . ILE A 1 209 ? 13.154 17.791 -13.254 1.00 91.62 209 ILE A N 1
ATOM 1625 C CA . ILE A 1 209 ? 13.644 18.005 -11.882 1.00 91.62 209 ILE A CA 1
ATOM 1626 C C . ILE A 1 209 ? 12.798 19.050 -11.130 1.00 91.62 209 ILE A C 1
ATOM 1628 O O . ILE A 1 209 ? 12.413 18.765 -9.995 1.00 91.62 209 ILE A O 1
ATOM 1632 N N . PRO A 1 210 ? 12.430 20.211 -11.720 1.00 92.88 210 PRO A N 1
ATOM 1633 C CA . PRO A 1 210 ? 11.557 21.174 -11.050 1.00 92.88 210 PRO A CA 1
ATOM 1634 C C . PRO A 1 210 ? 10.189 20.600 -10.666 1.00 92.88 210 PRO A C 1
ATOM 1636 O O . PRO A 1 210 ? 9.729 20.841 -9.555 1.00 92.88 210 PRO A O 1
ATOM 1639 N N . ILE A 1 211 ? 9.560 19.800 -11.537 1.00 92.12 211 ILE A N 1
ATOM 1640 C CA . ILE A 1 211 ? 8.258 19.171 -11.246 1.00 92.12 211 ILE A CA 1
ATOM 1641 C C . ILE A 1 211 ? 8.399 18.149 -10.113 1.00 92.12 211 ILE A C 1
ATOM 1643 O O . ILE A 1 211 ? 7.574 18.115 -9.196 1.00 92.12 211 ILE A O 1
ATOM 1647 N N . GLY A 1 212 ? 9.468 17.346 -10.140 1.00 91.44 212 GLY A N 1
ATOM 1648 C CA . GLY A 1 212 ? 9.807 16.435 -9.049 1.00 91.44 212 GLY A CA 1
ATOM 1649 C C . GLY A 1 212 ? 10.006 17.171 -7.721 1.00 91.44 212 GLY A C 1
ATOM 1650 O O . GLY A 1 212 ? 9.432 16.771 -6.711 1.00 91.44 212 GLY A O 1
ATOM 1651 N N . LEU A 1 213 ? 10.738 18.289 -7.731 1.00 93.75 213 LEU A N 1
ATOM 1652 C CA . LEU A 1 213 ? 10.985 19.114 -6.548 1.00 93.75 213 LEU A CA 1
ATOM 1653 C C . LEU A 1 213 ? 9.693 19.737 -6.005 1.00 93.75 213 LEU A C 1
ATOM 1655 O O . LEU A 1 213 ? 9.456 19.683 -4.801 1.00 93.75 213 LEU A O 1
ATOM 1659 N N . THR A 1 214 ? 8.839 20.290 -6.872 1.00 94.88 214 THR A N 1
ATOM 1660 C CA . THR A 1 214 ? 7.529 20.820 -6.467 1.00 94.88 214 THR A CA 1
ATOM 1661 C C . THR A 1 214 ? 6.689 19.738 -5.794 1.00 94.88 214 THR A C 1
ATOM 1663 O O . THR A 1 214 ? 6.146 19.982 -4.721 1.00 94.88 214 THR A O 1
ATOM 1666 N N . ASN A 1 215 ? 6.641 18.530 -6.362 1.00 94.19 215 ASN A N 1
ATOM 1667 C CA . ASN A 1 215 ? 5.943 17.397 -5.751 1.00 94.19 215 ASN A CA 1
ATOM 1668 C C . ASN A 1 215 ? 6.490 17.036 -4.368 1.00 94.19 215 ASN A C 1
ATOM 1670 O O . ASN A 1 215 ? 5.715 16.816 -3.438 1.00 94.19 215 ASN A O 1
ATOM 1674 N N . THR A 1 216 ? 7.813 17.026 -4.214 1.00 95.44 216 THR A N 1
ATOM 1675 C CA . THR A 1 216 ? 8.461 16.790 -2.919 1.00 95.44 216 THR A CA 1
ATOM 1676 C C . THR A 1 216 ? 8.078 17.861 -1.901 1.00 95.44 216 THR A C 1
ATOM 1678 O O . THR A 1 216 ? 7.690 17.531 -0.786 1.00 95.44 216 THR A O 1
ATOM 1681 N N . LEU A 1 217 ? 8.102 19.142 -2.278 1.00 95.75 217 LEU A N 1
ATOM 1682 C CA . LEU A 1 217 ? 7.694 20.230 -1.383 1.00 95.75 217 LEU A CA 1
ATOM 1683 C C . LEU A 1 217 ? 6.213 20.137 -0.992 1.00 95.75 217 LEU A C 1
ATOM 1685 O O . LEU A 1 217 ? 5.873 20.379 0.168 1.00 95.75 217 LEU A O 1
ATOM 1689 N N . VAL A 1 218 ? 5.339 19.757 -1.929 1.00 96.44 218 VAL A N 1
ATOM 1690 C CA . VAL A 1 218 ? 3.908 19.539 -1.665 1.00 96.44 218 VAL A CA 1
ATOM 1691 C C . VAL A 1 218 ? 3.712 18.429 -0.629 1.00 96.44 218 VAL A C 1
ATOM 1693 O O . VAL A 1 218 ? 2.980 18.637 0.343 1.00 96.44 218 VAL A O 1
ATOM 1696 N N . LEU A 1 219 ? 4.392 17.286 -0.778 1.00 94.69 219 LEU A N 1
ATOM 1697 C CA . LEU A 1 219 ? 4.278 16.182 0.179 1.00 94.69 219 LEU A CA 1
ATOM 1698 C C . LEU A 1 219 ? 4.868 16.516 1.549 1.00 94.69 219 LEU A C 1
ATOM 1700 O O . LEU A 1 219 ? 4.164 16.335 2.545 1.00 94.69 219 LEU A O 1
ATOM 1704 N N . LEU A 1 220 ? 6.062 17.108 1.614 1.00 95.25 220 LEU A N 1
ATOM 1705 C CA . LEU A 1 220 ? 6.667 17.527 2.885 1.00 95.25 220 LEU A CA 1
ATOM 1706 C C . LEU A 1 220 ? 5.776 18.538 3.627 1.00 95.25 220 LEU A C 1
ATOM 1708 O O . LEU A 1 220 ? 5.595 18.461 4.844 1.00 95.25 220 LEU A O 1
ATOM 1712 N N . THR A 1 221 ? 5.144 19.457 2.890 1.00 96.69 221 THR A N 1
ATOM 1713 C CA . THR A 1 221 ? 4.178 20.406 3.466 1.00 96.69 221 THR A CA 1
ATOM 1714 C C . THR A 1 221 ? 2.914 19.690 3.953 1.00 96.69 221 THR A C 1
ATOM 1716 O O . THR A 1 221 ? 2.383 20.022 5.015 1.00 96.69 221 THR A O 1
ATOM 1719 N N . SER A 1 222 ? 2.442 18.670 3.228 1.00 96.50 222 SER A N 1
ATOM 1720 C CA . SER A 1 222 ? 1.308 17.845 3.665 1.00 96.50 222 SER A CA 1
ATOM 1721 C C . SER A 1 222 ? 1.626 17.097 4.966 1.00 96.50 222 SER A C 1
ATOM 1723 O O . SER A 1 222 ? 0.807 17.072 5.882 1.00 96.50 222 SER A O 1
ATOM 1725 N N . SER A 1 223 ? 2.851 16.598 5.100 1.00 94.69 223 SER A N 1
ATOM 1726 C CA . SER A 1 223 ? 3.376 15.941 6.295 1.00 94.69 223 SER A CA 1
ATOM 1727 C C . SER A 1 223 ? 3.337 16.882 7.502 1.00 94.69 223 SER A C 1
ATOM 1729 O O . SER A 1 223 ? 2.745 16.562 8.535 1.00 94.69 223 SER A O 1
ATOM 1731 N N . LEU A 1 224 ? 3.838 18.113 7.340 1.00 96.00 224 LEU A N 1
ATOM 1732 C CA . LEU A 1 224 ? 3.743 19.153 8.369 1.00 96.00 224 LEU A CA 1
ATOM 1733 C C . LEU A 1 224 ? 2.288 19.438 8.771 1.00 96.00 224 LEU A C 1
ATOM 1735 O O . LEU A 1 224 ? 1.990 19.567 9.959 1.00 96.00 224 LEU A O 1
ATOM 1739 N N . SER A 1 225 ? 1.366 19.504 7.805 1.00 96.81 225 SER A N 1
ATOM 1740 C CA . SER A 1 225 ? -0.048 19.757 8.105 1.00 96.81 225 SER A CA 1
ATOM 1741 C C . SER A 1 225 ? -0.676 18.666 8.986 1.00 96.81 225 SER A C 1
ATOM 1743 O O . SER A 1 225 ? -1.453 18.998 9.879 1.00 96.81 225 SER A O 1
ATOM 1745 N N . VAL A 1 226 ? -0.269 17.397 8.850 1.00 96.12 226 VAL A N 1
ATOM 1746 C CA . VAL A 1 226 ? -0.733 16.311 9.734 1.00 96.12 226 VAL A CA 1
ATOM 1747 C C . VAL A 1 226 ? -0.216 16.479 11.162 1.00 96.12 226 VAL A C 1
ATOM 1749 O O . VAL A 1 226 ? -0.976 16.314 12.118 1.00 96.12 226 VAL A O 1
ATOM 1752 N N . VAL A 1 227 ? 1.044 16.890 11.336 1.00 96.06 227 VAL A N 1
ATOM 1753 C CA . VAL A 1 227 ? 1.589 17.199 12.670 1.00 96.06 227 VAL A CA 1
ATOM 1754 C C . VAL A 1 227 ? 0.772 18.307 13.342 1.00 96.06 227 VAL A C 1
ATOM 1756 O O . VAL A 1 227 ? 0.416 18.198 14.518 1.00 96.06 227 VAL A O 1
ATOM 1759 N N . LEU A 1 228 ? 0.423 19.357 12.593 1.00 96.50 228 LEU A N 1
ATOM 1760 C CA . LEU A 1 228 ? -0.417 20.450 13.089 1.00 96.50 228 LEU A CA 1
ATOM 1761 C C . LEU A 1 228 ? -1.854 19.990 13.393 1.00 96.50 228 LEU A C 1
ATOM 1763 O O . LEU A 1 228 ? -2.459 20.477 14.352 1.00 96.50 228 LEU A O 1
ATOM 1767 N N . ALA A 1 229 ? -2.382 19.018 12.643 1.00 95.19 229 ALA A N 1
ATOM 1768 C CA . ALA A 1 229 ? -3.672 18.383 12.907 1.00 95.19 229 ALA A CA 1
ATOM 1769 C C . ALA A 1 229 ? -3.672 17.637 14.256 1.00 95.19 229 ALA A C 1
ATOM 1771 O O . ALA A 1 229 ? -4.568 17.842 15.079 1.00 95.19 229 ALA A O 1
ATOM 1772 N N . ILE A 1 230 ? -2.628 16.843 14.524 1.00 93.81 230 ILE A N 1
ATOM 1773 C CA . ILE A 1 230 ? -2.455 16.109 15.790 1.00 93.81 230 ILE A CA 1
ATOM 1774 C C . ILE A 1 230 ? -2.312 17.086 16.967 1.00 93.81 230 ILE A C 1
ATOM 1776 O O . ILE A 1 230 ? -2.943 16.915 18.011 1.00 93.81 230 ILE A O 1
ATOM 1780 N N . GLN A 1 231 ? -1.527 18.154 16.806 1.00 94.69 231 GLN A N 1
ATOM 1781 C CA . GLN A 1 231 ? -1.409 19.189 17.839 1.00 94.69 231 GLN A CA 1
ATOM 1782 C C . GLN A 1 231 ? -2.750 19.884 18.109 1.00 94.69 231 GLN A C 1
ATOM 1784 O O . GLN A 1 231 ? -3.102 20.121 19.266 1.00 94.69 231 GLN A O 1
ATOM 1789 N N . ALA A 1 232 ? -3.525 20.176 17.060 1.00 93.62 232 ALA A N 1
ATOM 1790 C CA . ALA A 1 232 ? -4.831 20.807 17.191 1.00 93.62 232 ALA A CA 1
ATOM 1791 C C . ALA A 1 232 ? -5.818 19.955 18.001 1.00 93.62 232 ALA A C 1
ATOM 1793 O O . ALA A 1 232 ? -6.488 20.495 18.884 1.00 93.62 232 ALA A O 1
ATOM 1794 N N . ILE A 1 233 ? -5.886 18.641 17.755 1.00 91.69 233 ILE A N 1
ATOM 1795 C CA . ILE A 1 233 ? -6.792 17.760 18.509 1.00 91.69 233 ILE A CA 1
ATOM 1796 C C . ILE A 1 233 ? -6.315 17.515 19.943 1.00 91.69 233 ILE A C 1
ATOM 1798 O O . ILE A 1 233 ? -7.135 17.512 20.860 1.00 91.69 233 ILE A O 1
ATOM 1802 N N . ARG A 1 234 ? -4.998 17.444 20.182 1.00 91.00 234 ARG A N 1
ATOM 1803 C CA . ARG A 1 234 ? -4.433 17.396 21.546 1.00 91.00 234 ARG A CA 1
ATOM 1804 C C . ARG A 1 234 ? -4.730 18.669 22.350 1.00 91.00 234 ARG A C 1
ATOM 1806 O O . ARG A 1 234 ? -4.882 18.608 23.570 1.00 91.00 234 ARG A O 1
ATOM 1813 N N . ALA A 1 235 ? -4.871 19.808 21.671 1.00 91.25 235 ALA A N 1
ATOM 1814 C CA . ALA A 1 235 ? -5.348 21.065 22.248 1.00 91.25 235 ALA A CA 1
ATOM 1815 C C . ALA A 1 235 ? -6.889 21.164 22.343 1.00 91.25 235 ALA A C 1
ATOM 1817 O O . ALA A 1 235 ? -7.407 22.204 22.743 1.00 91.25 235 ALA A O 1
ATOM 1818 N N . GLY A 1 236 ? -7.632 20.118 21.962 1.00 89.75 236 GLY A N 1
ATOM 1819 C CA . GLY A 1 236 ? -9.099 20.087 21.981 1.00 89.75 236 GLY A CA 1
ATOM 1820 C C . GLY A 1 236 ? -9.773 20.911 20.876 1.00 89.75 236 GLY A C 1
ATOM 1821 O O . GLY A 1 236 ? -10.976 21.153 20.935 1.00 89.75 236 GLY A O 1
ATOM 1822 N N . ASN A 1 237 ? -9.033 21.368 19.861 1.00 92.19 237 ASN A N 1
ATOM 1823 C CA . ASN A 1 237 ? -9.562 22.240 18.813 1.00 92.19 237 ASN A CA 1
ATOM 1824 C C . ASN A 1 237 ? -9.965 21.452 17.556 1.00 92.19 237 ASN A C 1
ATOM 1826 O O . ASN A 1 237 ? -9.186 21.312 16.609 1.00 92.19 237 ASN A O 1
ATOM 1830 N N . GLN A 1 238 ? -11.221 20.997 17.517 1.00 90.19 238 GLN A N 1
ATOM 1831 C CA . GLN A 1 238 ? -11.770 20.249 16.376 1.00 90.19 238 GLN A CA 1
ATOM 1832 C C . GLN A 1 238 ? -11.792 21.049 15.064 1.00 90.19 238 GLN A C 1
ATOM 1834 O O . GLN A 1 238 ? -11.551 20.486 13.999 1.00 90.19 238 GLN A O 1
ATOM 1839 N N . LYS A 1 239 ? -12.035 22.367 15.112 1.00 92.81 239 LYS A N 1
ATOM 1840 C CA . LYS A 1 239 ? -12.056 23.203 13.896 1.00 92.81 239 LYS A CA 1
ATOM 1841 C C . LYS A 1 239 ? -10.683 23.240 13.227 1.00 92.81 239 LYS A C 1
ATOM 1843 O O . LYS A 1 239 ? -10.585 23.113 12.010 1.00 92.81 239 LYS A O 1
ATOM 1848 N N . ARG A 1 240 ? -9.621 23.385 14.026 1.00 94.50 240 ARG A N 1
ATOM 1849 C CA . ARG A 1 240 ? -8.241 23.343 13.527 1.00 94.50 240 ARG A CA 1
ATOM 1850 C C . ARG A 1 240 ? -7.844 21.942 13.069 1.00 94.50 240 ARG A C 1
ATOM 1852 O O . ARG A 1 240 ? -7.172 21.848 12.050 1.00 94.50 240 ARG A O 1
ATOM 1859 N N . LEU A 1 241 ? -8.286 20.883 13.756 1.00 93.88 241 LEU A N 1
ATOM 1860 C CA . LEU A 1 241 ? -8.110 19.505 13.280 1.00 93.88 241 LEU A CA 1
ATOM 1861 C C . LEU A 1 241 ? -8.694 19.351 11.867 1.00 93.88 241 LEU A C 1
ATOM 1863 O O . LEU A 1 241 ? -7.978 18.960 10.951 1.00 93.88 241 LEU A O 1
ATOM 1867 N N . LEU A 1 242 ? -9.964 19.725 11.678 1.00 95.06 242 LEU A N 1
ATOM 1868 C CA . LEU A 1 242 ? -10.648 19.625 10.388 1.00 95.06 242 LEU A CA 1
ATOM 1869 C C . LEU A 1 242 ? -9.937 20.430 9.293 1.00 95.06 242 LEU A C 1
ATOM 1871 O O . LEU A 1 242 ? -9.736 19.924 8.190 1.00 95.06 242 LEU A O 1
ATOM 1875 N N . MET A 1 243 ? -9.535 21.665 9.605 1.00 97.12 243 MET A N 1
ATOM 1876 C CA . MET A 1 243 ? -8.791 22.524 8.683 1.00 97.12 243 MET A CA 1
ATOM 1877 C C . MET A 1 243 ? -7.492 21.852 8.228 1.00 97.12 243 MET A C 1
ATOM 1879 O O . MET A 1 243 ? -7.254 21.749 7.029 1.00 97.12 243 MET A O 1
ATOM 1883 N N . TRP A 1 244 ? -6.677 21.356 9.161 1.00 97.62 244 TRP A N 1
ATOM 1884 C CA . TRP A 1 244 ? -5.391 20.749 8.827 1.00 97.62 244 TRP A CA 1
ATOM 1885 C C . TRP A 1 244 ? -5.528 19.4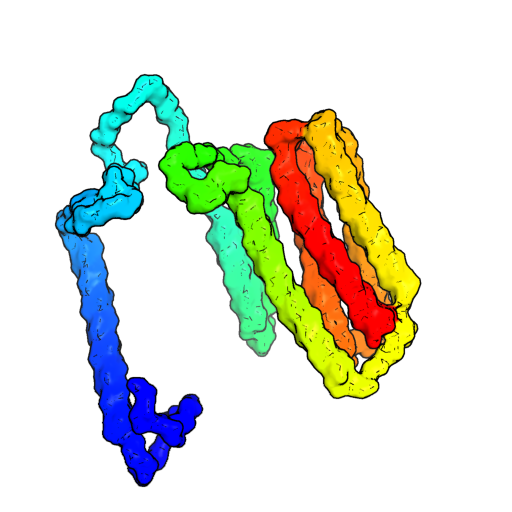20 8.084 1.00 97.62 244 TRP A C 1
ATOM 1887 O O . TRP A 1 244 ? -4.823 19.234 7.098 1.00 97.62 244 TRP A O 1
ATOM 1897 N N . LEU A 1 245 ? -6.473 18.552 8.468 1.00 96.38 245 LEU A N 1
ATOM 1898 C CA . LEU A 1 245 ? -6.759 17.320 7.719 1.00 96.38 245 LEU A CA 1
ATOM 1899 C C . LEU A 1 245 ? -7.223 17.620 6.286 1.00 96.38 245 LEU A C 1
ATOM 1901 O O . LEU A 1 245 ? -6.803 16.952 5.343 1.00 96.38 245 LEU A O 1
ATOM 1905 N N . THR A 1 246 ? -8.049 18.654 6.107 1.00 97.00 246 THR A N 1
ATOM 1906 C CA . THR A 1 246 ? -8.492 19.092 4.773 1.00 97.00 246 THR A CA 1
ATOM 1907 C C . THR A 1 246 ? -7.321 19.641 3.959 1.00 97.00 246 THR A C 1
ATOM 1909 O O . THR A 1 246 ? -7.180 19.301 2.787 1.00 97.00 246 THR A O 1
ATOM 1912 N N . THR A 1 247 ? -6.432 20.426 4.574 1.00 97.69 247 THR A N 1
ATOM 1913 C CA . THR A 1 247 ? -5.192 20.889 3.933 1.00 97.69 247 THR A CA 1
ATOM 1914 C C . THR A 1 247 ? -4.322 19.713 3.487 1.00 97.69 247 THR A C 1
ATOM 1916 O O . THR A 1 247 ? -3.871 19.700 2.342 1.00 97.69 247 THR A O 1
ATOM 1919 N N . THR A 1 248 ? -4.132 18.698 4.337 1.00 97.62 248 THR A N 1
ATOM 1920 C CA . THR A 1 248 ? -3.406 17.473 3.967 1.00 97.62 248 THR A CA 1
ATOM 1921 C C . THR A 1 248 ? -4.048 16.797 2.754 1.00 97.62 248 THR A C 1
ATOM 1923 O O . THR A 1 248 ? -3.343 16.419 1.820 1.00 97.62 248 THR A O 1
ATOM 1926 N N . PHE A 1 249 ? -5.381 16.693 2.733 1.00 97.94 249 PHE A N 1
ATOM 1927 C CA . PHE A 1 249 ? -6.117 16.054 1.642 1.00 97.94 249 PHE A CA 1
ATOM 1928 C C . PHE A 1 249 ? -5.910 16.788 0.317 1.00 97.94 249 PHE A C 1
ATOM 1930 O O . PHE A 1 249 ? -5.604 16.162 -0.695 1.00 97.94 249 PHE A O 1
ATOM 1937 N N . LEU A 1 250 ? -6.022 18.118 0.328 1.00 98.12 250 LEU A N 1
ATOM 1938 C CA . LEU A 1 250 ? -5.820 18.938 -0.866 1.00 98.12 250 LEU A CA 1
ATOM 1939 C C . LEU A 1 250 ? -4.381 18.846 -1.386 1.00 98.12 250 LEU A C 1
ATOM 1941 O O . LEU A 1 250 ? -4.182 18.735 -2.593 1.00 98.12 250 LEU A O 1
ATOM 1945 N N . LEU A 1 251 ? -3.385 18.844 -0.496 1.00 97.94 251 LEU A N 1
ATOM 1946 C CA . LEU A 1 251 ? -1.979 18.700 -0.884 1.00 97.94 251 LEU A CA 1
ATOM 1947 C C . LEU A 1 251 ? -1.677 17.302 -1.443 1.00 97.94 251 LEU A C 1
ATOM 1949 O O . LEU A 1 251 ? -1.001 17.189 -2.463 1.00 97.94 251 LEU A O 1
ATOM 1953 N N . GLY A 1 252 ? -2.210 16.238 -0.839 1.00 97.12 252 GLY A N 1
ATOM 1954 C CA . GLY A 1 252 ? -2.057 14.882 -1.373 1.00 97.12 252 GLY A CA 1
ATOM 1955 C C . GLY A 1 252 ? -2.778 14.689 -2.715 1.00 97.12 252 GLY A C 1
ATOM 1956 O O . GLY A 1 252 ? -2.235 14.064 -3.625 1.00 97.12 252 GLY A O 1
ATOM 1957 N N . ALA A 1 253 ? -3.964 15.282 -2.885 1.00 97.75 253 ALA A N 1
ATOM 1958 C CA . ALA A 1 253 ? -4.673 15.288 -4.164 1.00 97.75 253 ALA A CA 1
ATOM 1959 C C . ALA A 1 253 ? -3.903 16.075 -5.238 1.00 97.75 253 ALA A C 1
ATOM 1961 O O . ALA A 1 253 ? -3.812 15.627 -6.381 1.00 97.75 253 ALA A O 1
ATOM 1962 N N . LEU A 1 254 ? -3.298 17.209 -4.867 1.00 97.62 254 LEU A N 1
ATOM 1963 C CA . LEU A 1 254 ? -2.420 17.981 -5.745 1.00 97.62 254 LEU A CA 1
ATOM 1964 C C . LEU A 1 254 ? -1.199 17.160 -6.178 1.00 97.62 254 LEU A C 1
ATOM 1966 O O . LEU A 1 254 ? -0.891 17.132 -7.367 1.00 97.62 254 LEU A O 1
ATOM 1970 N N . PHE A 1 255 ? -0.548 16.451 -5.251 1.00 97.31 255 PHE A N 1
ATOM 1971 C CA . PHE A 1 255 ? 0.565 15.553 -5.570 1.00 97.31 255 PHE A CA 1
ATOM 1972 C C . PHE A 1 255 ? 0.166 14.500 -6.616 1.00 97.31 255 PHE A C 1
ATOM 1974 O O . PHE A 1 255 ? 0.848 14.346 -7.630 1.00 97.31 255 PHE A O 1
ATOM 1981 N N . LEU A 1 256 ? -0.970 13.817 -6.423 1.00 96.75 256 LEU A N 1
ATOM 1982 C CA . LEU A 1 256 ? -1.470 12.843 -7.400 1.00 96.75 256 LEU A CA 1
ATOM 1983 C C . LEU A 1 256 ? -1.830 13.492 -8.742 1.00 96.75 256 LEU A C 1
ATOM 1985 O O . LEU A 1 256 ? -1.558 12.907 -9.786 1.00 96.75 256 LEU A O 1
ATOM 1989 N N . GLY A 1 257 ? -2.398 14.700 -8.731 1.00 96.94 257 GLY A N 1
ATOM 1990 C CA . GLY A 1 257 ? -2.718 15.447 -9.947 1.00 96.94 257 GLY A CA 1
ATOM 1991 C C . GLY A 1 257 ? -1.477 15.797 -10.770 1.00 96.94 257 GLY A C 1
ATOM 1992 O O . GLY A 1 257 ? -1.461 15.578 -11.981 1.00 96.94 257 GLY A O 1
ATOM 1993 N N . ILE A 1 258 ? -0.413 16.275 -10.117 1.00 95.88 258 ILE A N 1
ATOM 1994 C CA . ILE A 1 258 ? 0.870 16.556 -10.778 1.00 95.88 258 ILE A CA 1
ATOM 1995 C C . ILE A 1 258 ? 1.511 15.250 -11.276 1.00 95.88 258 ILE A C 1
ATOM 1997 O O . ILE A 1 258 ? 2.075 15.215 -12.366 1.00 95.88 258 ILE A O 1
ATOM 2001 N N . LYS A 1 259 ? 1.417 14.153 -10.515 1.00 94.56 259 LYS A N 1
ATOM 2002 C CA . LYS A 1 259 ? 1.920 12.843 -10.962 1.00 94.56 259 LYS A CA 1
ATOM 2003 C C . LYS A 1 259 ? 1.180 12.315 -12.183 1.00 94.56 259 LYS A C 1
ATOM 2005 O O . LYS A 1 259 ? 1.812 11.827 -13.115 1.00 94.56 259 LYS A O 1
ATOM 2010 N N . ALA A 1 260 ? -0.142 12.440 -12.197 1.00 95.50 260 ALA A N 1
ATOM 2011 C CA . ALA A 1 260 ? -0.964 12.022 -13.321 1.00 95.50 260 ALA A CA 1
ATOM 2012 C C . ALA A 1 260 ? -0.651 12.834 -14.587 1.00 95.50 260 ALA A C 1
ATOM 2014 O O . ALA A 1 260 ? -0.573 12.257 -15.670 1.00 95.50 260 ALA A O 1
ATOM 2015 N N . SER A 1 261 ? -0.427 14.149 -14.463 1.00 95.50 261 SER A N 1
ATOM 2016 C CA . SER A 1 261 ? -0.040 14.979 -15.609 1.00 95.50 261 SER A CA 1
ATOM 2017 C C . SER A 1 261 ? 1.364 14.648 -16.121 1.00 95.50 261 SER A C 1
ATOM 2019 O O . SER A 1 261 ? 1.564 14.581 -17.331 1.00 95.50 261 SER A O 1
ATOM 2021 N N . GLU A 1 262 ? 2.313 14.359 -15.227 1.00 93.88 262 GLU A N 1
ATOM 2022 C CA . GLU A 1 262 ? 3.653 13.888 -15.593 1.00 93.88 262 GLU A CA 1
ATOM 2023 C C . GLU A 1 262 ? 3.598 12.545 -16.335 1.00 93.88 262 GLU A C 1
ATOM 2025 O O . GLU A 1 262 ? 4.234 12.387 -17.373 1.00 93.88 262 GLU A O 1
ATOM 2030 N N . TRP A 1 263 ? 2.796 11.590 -15.858 1.00 94.44 263 TRP A N 1
ATOM 2031 C CA . TRP A 1 263 ? 2.605 10.311 -16.547 1.00 94.44 263 TRP A CA 1
ATOM 2032 C C . TRP A 1 263 ? 1.950 10.486 -17.917 1.00 94.44 263 TRP A C 1
ATOM 2034 O O . TRP A 1 263 ? 2.389 9.867 -18.884 1.00 94.44 263 TRP A O 1
ATOM 2044 N N . ALA A 1 264 ? 0.938 11.349 -18.028 1.00 95.00 264 ALA A N 1
ATOM 2045 C CA . ALA A 1 264 ? 0.298 11.645 -19.307 1.00 95.00 264 ALA A CA 1
ATOM 2046 C C . ALA A 1 264 ? 1.289 12.246 -20.322 1.00 95.00 264 ALA A C 1
ATOM 2048 O O . ALA A 1 264 ? 1.297 11.841 -21.486 1.00 95.00 264 ALA A O 1
ATOM 2049 N N . ASP A 1 265 ? 2.160 13.158 -19.879 1.00 94.00 265 ASP A N 1
ATOM 2050 C CA . ASP A 1 265 ? 3.229 13.727 -20.707 1.00 94.00 265 ASP A CA 1
ATOM 2051 C C . ASP A 1 265 ? 4.245 12.652 -21.141 1.00 94.00 265 ASP A C 1
ATOM 2053 O O . ASP A 1 265 ? 4.567 12.557 -22.328 1.00 94.00 265 ASP A O 1
ATOM 2057 N N . LEU A 1 266 ? 4.674 11.768 -20.233 1.00 93.38 266 LEU A N 1
ATOM 2058 C CA . LEU A 1 266 ? 5.564 10.643 -20.556 1.00 93.38 266 LEU A CA 1
ATOM 2059 C C . LEU A 1 266 ? 4.947 9.678 -21.581 1.00 93.38 266 LEU A C 1
ATOM 2061 O O . LEU A 1 266 ? 5.601 9.328 -22.568 1.00 93.38 266 LEU A O 1
ATOM 2065 N N . PHE A 1 267 ? 3.677 9.304 -21.408 1.00 94.75 267 PHE A N 1
ATOM 2066 C CA . PHE A 1 267 ? 2.967 8.443 -22.359 1.00 94.75 267 PHE A CA 1
ATOM 2067 C C . PHE A 1 267 ? 2.813 9.107 -23.729 1.00 94.75 267 PHE A C 1
ATOM 2069 O O . PHE A 1 267 ? 2.988 8.441 -24.752 1.00 94.75 267 PHE A O 1
ATOM 2076 N N . SER A 1 268 ? 2.569 10.423 -23.768 1.00 93.50 268 SER A N 1
ATOM 2077 C CA . SER A 1 268 ? 2.493 11.186 -25.023 1.00 93.50 268 SER A CA 1
ATOM 2078 C C . SER A 1 268 ? 3.822 11.204 -25.791 1.00 93.50 268 SER A C 1
ATOM 2080 O O . SER A 1 268 ? 3.831 11.223 -27.020 1.00 93.50 268 SER A O 1
ATOM 2082 N N . LYS A 1 269 ? 4.947 11.115 -25.069 1.00 91.31 269 LYS A N 1
ATOM 2083 C CA . LYS A 1 269 ? 6.309 11.024 -25.617 1.00 91.31 269 LYS A CA 1
ATOM 2084 C C . LYS A 1 269 ? 6.730 9.590 -25.957 1.00 91.31 269 LYS A C 1
ATOM 2086 O O . LYS A 1 269 ? 7.872 9.369 -26.353 1.00 91.31 269 LYS A O 1
ATOM 2091 N N . GLY A 1 270 ? 5.835 8.612 -25.806 1.00 91.00 270 GLY A N 1
ATOM 2092 C CA . GLY A 1 270 ? 6.119 7.204 -26.086 1.00 91.00 270 GLY A CA 1
ATOM 2093 C C . GLY A 1 270 ? 6.914 6.487 -24.989 1.00 91.00 270 GLY A C 1
ATOM 2094 O O . GLY A 1 270 ? 7.425 5.395 -25.237 1.00 91.00 270 GLY A O 1
ATOM 2095 N N . PHE A 1 271 ? 7.017 7.064 -23.788 1.00 91.88 271 PHE A N 1
ATOM 2096 C CA . PHE A 1 271 ? 7.654 6.425 -22.638 1.00 91.88 271 PHE A CA 1
ATOM 2097 C C . PHE A 1 271 ? 6.611 5.686 -21.792 1.00 91.88 271 PHE A C 1
ATOM 2099 O O . PHE A 1 271 ? 5.875 6.290 -21.015 1.00 91.88 271 PHE A O 1
ATOM 2106 N N . TRP A 1 272 ? 6.548 4.368 -21.963 1.00 92.44 272 TRP A N 1
ATOM 2107 C CA . TRP A 1 272 ? 5.556 3.467 -21.379 1.00 92.44 272 TRP A CA 1
ATOM 2108 C C . TRP A 1 272 ? 6.195 2.467 -20.405 1.00 92.44 272 TRP A C 1
ATOM 2110 O O . TRP A 1 272 ? 7.416 2.367 -20.273 1.00 92.44 272 TRP A O 1
ATOM 2120 N N . PHE A 1 273 ? 5.354 1.663 -19.752 1.00 91.06 273 PHE A N 1
ATOM 2121 C CA . PHE A 1 273 ? 5.759 0.583 -18.840 1.00 91.06 273 PHE A CA 1
ATOM 2122 C C . PHE A 1 273 ? 6.769 -0.402 -19.457 1.00 91.06 273 PHE A C 1
ATOM 2124 O O . PHE A 1 273 ? 7.562 -1.007 -18.740 1.00 91.06 273 PHE A O 1
ATOM 2131 N N . ASN A 1 274 ? 6.745 -0.555 -20.784 1.00 89.50 274 ASN A N 1
ATOM 2132 C CA . ASN A 1 274 ? 7.610 -1.445 -21.557 1.00 89.50 274 ASN A CA 1
ATOM 2133 C C . ASN A 1 274 ? 8.791 -0.730 -22.243 1.00 89.50 274 ASN A C 1
ATOM 2135 O O . ASN A 1 274 ? 9.478 -1.353 -23.052 1.00 89.50 274 ASN A O 1
ATOM 2139 N N . SER A 1 275 ? 9.079 0.537 -21.918 1.00 88.69 275 SER A N 1
ATOM 2140 C CA . SER A 1 275 ? 10.224 1.300 -22.457 1.00 88.69 275 SER A CA 1
ATOM 2141 C C . SER A 1 275 ? 11.576 0.886 -21.846 1.00 88.69 275 SER A C 1
ATOM 2143 O O . SER A 1 275 ? 12.441 1.716 -21.566 1.00 88.69 275 SER A O 1
ATOM 2145 N N . GLY A 1 276 ? 11.768 -0.417 -21.632 1.00 90.06 276 GLY A N 1
ATOM 2146 C CA . GLY A 1 276 ? 12.951 -1.001 -21.011 1.00 90.06 276 GLY A CA 1
ATOM 2147 C C . GLY A 1 276 ? 12.979 -0.867 -19.487 1.00 90.06 276 GLY A C 1
ATOM 2148 O O . GLY A 1 276 ? 11.987 -0.534 -18.836 1.00 90.06 276 GLY A O 1
ATOM 2149 N N . LEU A 1 277 ? 14.151 -1.143 -18.912 1.00 91.31 277 LEU A N 1
ATOM 2150 C CA . LEU A 1 277 ? 14.345 -1.162 -17.463 1.00 91.31 277 LEU A CA 1
ATOM 2151 C C . LEU A 1 277 ? 14.054 0.190 -16.789 1.00 91.31 277 LEU A C 1
ATOM 2153 O O . LEU A 1 277 ? 13.331 0.149 -15.796 1.00 91.31 277 LEU A O 1
ATOM 2157 N N . PRO A 1 278 ? 14.483 1.360 -17.320 1.00 90.06 278 PRO A N 1
ATOM 2158 C CA . PRO A 1 278 ? 14.149 2.655 -16.721 1.00 90.06 278 PRO A CA 1
ATOM 2159 C C . PRO A 1 278 ? 12.644 2.916 -16.631 1.00 90.06 278 PRO A C 1
ATOM 2161 O O . PRO A 1 278 ? 12.170 3.405 -15.612 1.00 90.06 278 PRO A O 1
ATOM 2164 N N . GLY A 1 279 ? 11.884 2.554 -17.670 1.00 91.06 279 GLY A N 1
ATOM 2165 C CA . GLY A 1 279 ? 10.428 2.694 -17.666 1.00 91.06 279 GLY A CA 1
ATOM 2166 C C . GLY A 1 279 ? 9.773 1.756 -16.662 1.00 91.06 279 GLY A C 1
ATOM 2167 O O . GLY A 1 279 ? 9.018 2.204 -15.800 1.00 91.06 279 GLY A O 1
ATOM 2168 N N . SER A 1 280 ? 10.096 0.459 -16.720 1.00 92.94 280 SER A N 1
ATOM 2169 C CA . SER A 1 280 ? 9.447 -0.524 -15.844 1.00 92.94 280 SER A CA 1
ATOM 2170 C C . SER A 1 280 ? 9.713 -0.251 -14.359 1.00 92.94 280 SER A C 1
ATOM 2172 O O . SER A 1 280 ? 8.773 -0.262 -13.565 1.00 92.94 280 SER A O 1
ATOM 2174 N N . THR A 1 281 ? 10.957 0.071 -13.975 1.00 93.38 281 THR A N 1
ATOM 2175 C CA . THR A 1 281 ? 11.298 0.332 -12.571 1.00 93.38 281 THR A CA 1
ATOM 2176 C C . THR A 1 281 ? 10.671 1.634 -12.090 1.00 93.38 281 THR A C 1
ATOM 2178 O O . THR A 1 281 ? 10.139 1.663 -10.980 1.00 93.38 281 THR A O 1
ATOM 2181 N N . TYR A 1 282 ? 10.640 2.678 -12.925 1.00 93.44 282 TYR A N 1
ATOM 2182 C CA . TYR A 1 282 ? 9.972 3.938 -12.603 1.00 93.44 282 TYR A CA 1
ATOM 2183 C C . TYR A 1 282 ? 8.474 3.742 -12.366 1.00 93.44 282 TYR A C 1
ATOM 2185 O O . TYR A 1 282 ? 7.979 4.072 -11.286 1.00 93.44 282 TYR A O 1
ATOM 2193 N N . PHE A 1 283 ? 7.744 3.176 -13.332 1.00 94.94 283 PHE A N 1
ATOM 2194 C CA . PHE A 1 283 ? 6.285 3.073 -13.248 1.00 94.94 283 PHE A CA 1
ATOM 2195 C C . PHE A 1 283 ? 5.814 2.069 -12.192 1.00 94.94 283 PHE A C 1
ATOM 2197 O O . PHE A 1 283 ? 4.816 2.330 -11.525 1.00 94.94 283 PHE A O 1
ATOM 2204 N N . VAL A 1 284 ? 6.525 0.953 -11.987 1.00 94.75 284 VAL A N 1
ATOM 2205 C CA . VAL A 1 284 ? 6.189 0.011 -10.906 1.00 94.75 284 VAL A CA 1
ATOM 2206 C C . VAL A 1 284 ? 6.399 0.676 -9.548 1.00 94.75 284 VAL A C 1
ATOM 2208 O O . VAL A 1 284 ? 5.497 0.666 -8.714 1.00 94.75 284 VAL A O 1
ATOM 2211 N N . THR A 1 285 ? 7.553 1.311 -9.332 1.00 95.62 285 THR A N 1
ATOM 2212 C CA . THR A 1 285 ? 7.878 1.894 -8.023 1.00 95.62 285 THR A CA 1
ATOM 2213 C C . THR A 1 285 ? 6.991 3.097 -7.700 1.00 95.62 285 THR A C 1
ATOM 2215 O O . THR A 1 285 ? 6.394 3.166 -6.624 1.00 95.62 285 THR A O 1
ATOM 2218 N N . THR A 1 286 ? 6.864 4.038 -8.639 1.00 95.06 286 THR A N 1
ATOM 2219 C CA . THR A 1 286 ? 6.020 5.229 -8.453 1.00 95.06 286 THR A CA 1
ATOM 2220 C C . THR A 1 286 ? 4.531 4.894 -8.497 1.00 95.06 286 THR A C 1
ATOM 2222 O O . THR A 1 286 ? 3.752 5.551 -7.815 1.00 95.06 286 THR A O 1
ATOM 2225 N N . GLY A 1 287 ? 4.128 3.844 -9.219 1.00 95.38 287 GLY A N 1
ATOM 2226 C CA . GLY A 1 287 ? 2.757 3.336 -9.226 1.00 95.38 287 GLY A CA 1
ATOM 2227 C C . GLY A 1 287 ? 2.358 2.728 -7.885 1.00 95.38 287 GLY A C 1
ATOM 2228 O O . GLY A 1 287 ? 1.311 3.083 -7.349 1.00 95.38 287 GLY A O 1
ATOM 2229 N N . ILE A 1 288 ? 3.214 1.886 -7.292 1.00 96.31 288 ILE A N 1
ATOM 2230 C CA . ILE A 1 288 ? 2.992 1.365 -5.934 1.00 96.31 288 ILE A CA 1
ATOM 2231 C C . ILE A 1 288 ? 2.910 2.529 -4.941 1.00 96.31 288 ILE A C 1
ATOM 2233 O O . ILE A 1 288 ? 1.963 2.588 -4.161 1.00 96.31 288 ILE A O 1
ATOM 2237 N N . HIS A 1 289 ? 3.828 3.499 -4.992 1.00 97.00 289 HIS A N 1
ATOM 2238 C CA . HIS A 1 289 ? 3.755 4.694 -4.138 1.00 97.00 289 HIS A CA 1
ATOM 2239 C C . HIS A 1 289 ? 2.458 5.494 -4.343 1.00 97.00 289 HIS A C 1
ATOM 2241 O O . HIS A 1 289 ? 1.777 5.821 -3.372 1.00 97.00 289 HIS A O 1
ATOM 2247 N N . GLY A 1 290 ? 2.050 5.728 -5.591 1.00 96.31 290 GLY A N 1
ATOM 2248 C CA . GLY A 1 290 ? 0.803 6.418 -5.925 1.00 96.31 290 GLY A CA 1
ATOM 2249 C C . GLY A 1 290 ? -0.445 5.693 -5.411 1.00 96.31 290 GLY A C 1
ATOM 2250 O O . GLY A 1 290 ? -1.380 6.344 -4.935 1.00 96.31 290 GLY A O 1
ATOM 2251 N N . LEU A 1 291 ? -0.450 4.355 -5.422 1.00 96.12 291 LEU A N 1
ATOM 2252 C CA . LEU A 1 291 ? -1.508 3.552 -4.799 1.00 96.12 291 LEU A CA 1
ATOM 2253 C C . LEU A 1 291 ? -1.562 3.765 -3.279 1.00 96.12 291 LEU A C 1
ATOM 2255 O O . LEU A 1 291 ? -2.656 3.918 -2.738 1.00 96.12 291 LEU A O 1
ATOM 2259 N N . HIS A 1 292 ? -0.412 3.857 -2.601 1.00 97.38 292 HIS A N 1
ATOM 2260 C CA . HIS A 1 292 ? -0.355 4.165 -1.165 1.00 97.38 292 HIS A CA 1
ATOM 2261 C C . HIS A 1 292 ? -0.881 5.570 -0.860 1.00 97.38 292 HIS A C 1
ATOM 2263 O O . HIS A 1 292 ? -1.718 5.738 0.025 1.00 97.38 292 HIS A O 1
ATOM 2269 N N . VAL A 1 293 ? -0.476 6.583 -1.634 1.00 97.31 293 VAL A N 1
ATOM 2270 C CA . VAL A 1 293 ? -1.014 7.947 -1.479 1.00 97.31 293 VAL A CA 1
ATOM 2271 C C . VAL A 1 293 ? -2.532 7.953 -1.687 1.00 97.31 293 VAL A C 1
ATOM 2273 O O . VAL A 1 293 ? -3.261 8.557 -0.902 1.00 97.31 293 VAL A O 1
ATOM 2276 N N . THR A 1 294 ? -3.028 7.235 -2.698 1.00 96.88 294 THR A N 1
ATOM 2277 C CA . THR A 1 294 ? -4.469 7.125 -2.980 1.00 96.88 294 THR A CA 1
ATOM 2278 C C . THR A 1 294 ? -5.223 6.457 -1.827 1.00 96.88 294 THR A C 1
ATOM 2280 O O . THR A 1 294 ? -6.245 6.979 -1.381 1.00 96.88 294 THR A O 1
ATOM 2283 N N . ALA A 1 295 ? -4.710 5.343 -1.295 1.00 95.12 295 ALA A N 1
ATOM 2284 C CA . ALA A 1 295 ? -5.281 4.681 -0.121 1.00 95.12 295 ALA A CA 1
ATOM 2285 C C . ALA A 1 295 ? -5.285 5.613 1.103 1.00 95.12 295 ALA A C 1
ATOM 2287 O O . ALA A 1 295 ? -6.299 5.730 1.794 1.00 95.12 295 ALA A O 1
ATOM 2288 N N . GLY A 1 296 ? -4.194 6.352 1.317 1.00 95.88 296 GLY A N 1
ATOM 2289 C CA . GLY A 1 296 ? -4.099 7.377 2.350 1.00 95.88 296 GLY A CA 1
ATOM 2290 C C . GLY A 1 296 ? -5.139 8.485 2.195 1.00 95.88 296 GLY A C 1
ATOM 2291 O O . GLY A 1 296 ? -5.764 8.861 3.180 1.00 95.88 296 GLY A O 1
ATOM 2292 N N . LEU A 1 297 ? -5.396 8.971 0.977 1.00 96.88 297 LEU A N 1
ATOM 2293 C CA . LEU A 1 297 ? -6.435 9.977 0.728 1.00 96.88 297 LEU A CA 1
ATOM 2294 C C . LEU A 1 297 ? -7.846 9.447 1.002 1.00 96.88 297 LEU A C 1
ATOM 2296 O O . LEU A 1 297 ? -8.676 10.184 1.534 1.00 96.88 297 LEU A O 1
ATOM 2300 N N . ILE A 1 298 ? -8.120 8.177 0.688 1.00 94.56 298 ILE A N 1
ATOM 2301 C CA . ILE A 1 298 ? -9.402 7.532 1.014 1.00 94.56 298 ILE A CA 1
ATOM 2302 C C . ILE A 1 298 ? -9.590 7.472 2.536 1.00 94.56 298 ILE A C 1
ATOM 2304 O O . ILE A 1 298 ? -10.644 7.863 3.046 1.00 94.56 298 ILE A O 1
ATOM 2308 N N . LEU A 1 299 ? -8.560 7.040 3.272 1.00 93.25 299 LEU A N 1
ATOM 2309 C CA . LEU A 1 299 ? -8.577 7.022 4.738 1.00 93.25 299 LEU A CA 1
ATOM 2310 C C . LEU A 1 299 ? -8.700 8.434 5.321 1.00 93.25 299 LEU A C 1
ATOM 2312 O O . LEU A 1 299 ? -9.453 8.655 6.266 1.00 93.25 299 LEU A O 1
ATOM 2316 N N . LEU A 1 300 ? -8.029 9.417 4.729 1.00 94.94 300 LEU A N 1
ATOM 2317 C CA . LEU A 1 300 ? -8.103 10.806 5.161 1.00 94.94 300 LEU A CA 1
ATOM 2318 C C . LEU A 1 300 ? -9.497 11.404 4.942 1.00 94.94 300 LEU A C 1
ATOM 2320 O O . LEU A 1 300 ? -10.012 12.080 5.829 1.00 94.94 300 LEU A O 1
ATOM 2324 N N . ALA A 1 301 ? -10.149 11.111 3.814 1.00 94.81 301 ALA A N 1
ATOM 2325 C CA . ALA A 1 301 ? -11.537 11.507 3.574 1.00 94.81 301 ALA A CA 1
ATOM 2326 C C . ALA A 1 301 ? -12.484 10.902 4.625 1.00 94.81 301 ALA A C 1
ATOM 2328 O O . ALA A 1 301 ? -13.386 11.580 5.129 1.00 94.81 301 ALA A O 1
ATOM 2329 N N . TYR A 1 302 ? -12.241 9.645 5.009 1.00 92.06 302 TYR A N 1
ATOM 2330 C CA . TYR A 1 302 ? -12.936 8.998 6.117 1.00 92.06 302 TYR A CA 1
ATOM 2331 C C . TYR A 1 302 ? -12.707 9.734 7.454 1.00 92.06 302 TYR A C 1
ATOM 2333 O O . TYR A 1 302 ? -13.676 10.037 8.155 1.00 92.06 302 TYR A O 1
ATOM 2341 N N . LEU A 1 303 ? -11.464 10.102 7.784 1.00 91.94 303 LEU A N 1
ATOM 2342 C CA . LEU A 1 303 ? -11.139 10.840 9.013 1.00 91.94 303 LEU A CA 1
ATOM 2343 C C . LEU A 1 303 ? -11.742 12.245 9.037 1.00 91.94 303 LEU A C 1
ATOM 2345 O O . LEU A 1 303 ? -12.233 12.680 10.079 1.00 91.94 303 LEU A O 1
ATOM 2349 N N . ILE A 1 304 ? -11.757 12.947 7.903 1.00 93.69 304 ILE A N 1
ATOM 2350 C CA . ILE A 1 304 ? -12.421 14.249 7.760 1.00 93.69 304 ILE A CA 1
ATOM 2351 C C . ILE A 1 304 ? -13.910 14.101 8.084 1.00 93.69 304 ILE A C 1
ATOM 2353 O O . ILE A 1 304 ? -14.427 14.821 8.940 1.00 93.69 304 ILE A O 1
ATOM 2357 N N . LYS A 1 305 ? -14.588 13.112 7.488 1.00 91.06 305 LYS A N 1
ATOM 2358 C CA . LYS A 1 305 ? -16.008 12.846 7.758 1.00 91.06 305 LYS A CA 1
ATOM 2359 C C . LYS A 1 305 ? -16.261 12.484 9.225 1.00 91.06 305 LYS A C 1
ATOM 2361 O O . LYS A 1 305 ? -17.200 12.997 9.829 1.00 91.06 305 LYS A O 1
ATOM 2366 N N . ARG A 1 306 ? -15.410 11.644 9.821 1.00 88.62 306 ARG A N 1
ATOM 2367 C CA . ARG A 1 306 ? -15.496 11.293 11.248 1.00 88.62 306 ARG A CA 1
ATOM 2368 C C . ARG A 1 306 ? -15.280 12.507 12.152 1.00 88.62 306 ARG A C 1
ATOM 2370 O O . ARG A 1 306 ? -15.990 12.656 13.143 1.00 88.62 306 ARG A O 1
ATOM 2377 N N . THR A 1 307 ? -14.368 13.405 11.780 1.00 89.44 307 THR A N 1
ATOM 2378 C CA . THR A 1 307 ? -14.127 14.672 12.486 1.00 89.44 307 THR A CA 1
ATOM 2379 C C . THR A 1 307 ? -15.354 15.580 12.431 1.00 89.44 307 THR A C 1
ATOM 2381 O O . THR A 1 307 ? -15.742 16.135 13.454 1.00 89.44 307 THR A O 1
ATOM 2384 N N . MET A 1 308 ? -16.003 15.698 11.267 1.00 88.69 308 MET A N 1
ATOM 2385 C CA . MET A 1 308 ? -17.232 16.489 11.104 1.00 88.69 308 MET A CA 1
ATOM 2386 C C . MET A 1 308 ? -18.395 15.959 11.953 1.00 88.69 308 MET A C 1
ATOM 2388 O O . MET A 1 308 ? -19.199 16.747 12.440 1.00 88.69 308 MET A O 1
ATOM 2392 N N . ASN A 1 309 ? -18.450 14.644 12.177 1.00 86.25 309 ASN A N 1
ATOM 2393 C CA . ASN A 1 309 ? -19.430 14.004 13.057 1.00 86.25 309 ASN A CA 1
ATOM 2394 C C . ASN A 1 309 ? -19.066 14.102 14.554 1.00 86.25 309 ASN A C 1
ATOM 2396 O O . ASN A 1 309 ? -19.769 13.535 15.385 1.00 86.25 309 ASN A O 1
ATOM 2400 N N . GLY A 1 310 ? -17.965 14.775 14.911 1.00 81.38 310 GLY A N 1
ATOM 2401 C CA . GLY A 1 310 ? -17.513 14.907 16.297 1.00 81.38 310 GLY A CA 1
ATOM 2402 C C . GLY A 1 310 ? -16.861 13.646 16.874 1.00 81.38 310 GLY A C 1
ATOM 2403 O O . GLY A 1 310 ? -16.730 13.535 18.087 1.00 81.38 310 GLY A O 1
ATOM 2404 N N . GLY A 1 311 ? -16.424 12.704 16.031 1.00 76.50 311 GLY A N 1
ATOM 2405 C CA . GLY A 1 311 ? -15.902 11.399 16.453 1.00 76.50 311 GLY A CA 1
ATOM 2406 C C . GLY A 1 311 ? -14.509 11.401 17.097 1.00 76.50 311 GLY A C 1
ATOM 2407 O O . GLY A 1 311 ? -13.998 10.318 17.378 1.00 76.50 311 GLY A O 1
ATOM 2408 N N . PHE A 1 312 ? -13.892 12.571 17.303 1.00 80.81 312 PHE A N 1
ATOM 2409 C CA . PHE A 1 312 ? -12.579 12.719 17.941 1.00 80.81 312 PHE A CA 1
ATOM 2410 C C . PHE A 1 312 ? -12.632 13.713 19.100 1.00 80.81 312 PHE A C 1
ATOM 2412 O O . PHE A 1 312 ? -13.176 14.814 18.967 1.00 80.81 312 PHE A O 1
ATOM 2419 N N . SER A 1 313 ? -12.010 13.346 20.217 1.00 79.25 313 SER A N 1
ATOM 2420 C CA . SER A 1 313 ? -11.852 14.197 21.401 1.00 79.25 313 SER A CA 1
ATOM 2421 C C . SER A 1 313 ? -10.379 14.299 21.792 1.00 79.25 313 SER A C 1
ATOM 2423 O O . SER A 1 313 ? -9.501 13.741 21.131 1.00 79.25 313 SER A O 1
ATOM 2425 N N . LYS A 1 314 ? -10.094 15.020 22.881 1.00 77.94 314 LYS A N 1
ATOM 2426 C CA . LYS A 1 314 ? -8.745 15.066 23.444 1.00 77.94 314 LYS A CA 1
ATOM 2427 C C . LYS A 1 314 ? -8.297 13.683 23.928 1.00 77.94 314 LYS A C 1
ATOM 2429 O O . LYS A 1 314 ? -7.135 13.345 23.735 1.00 77.94 314 LYS A O 1
ATOM 2434 N N . GLU A 1 315 ? -9.200 12.892 24.508 1.00 74.19 315 GLU A N 1
ATOM 2435 C CA . GLU A 1 315 ? -8.920 11.527 24.971 1.00 74.19 315 GLU A CA 1
ATOM 2436 C C . GLU A 1 315 ? -8.972 10.489 23.838 1.00 74.19 315 GLU A C 1
ATOM 2438 O O . GLU A 1 315 ? -8.269 9.490 23.901 1.00 74.19 315 GLU A O 1
ATOM 2443 N N . ASN A 1 316 ? -9.757 10.733 22.783 1.00 79.88 316 ASN A N 1
ATOM 2444 C CA . ASN A 1 316 ? -9.919 9.819 21.650 1.00 79.88 316 ASN A CA 1
ATOM 2445 C C . ASN A 1 316 ? -9.309 10.410 20.367 1.00 79.88 316 ASN A C 1
ATOM 2447 O O . ASN A 1 316 ? -10.033 10.868 19.479 1.00 79.88 316 ASN A O 1
ATOM 2451 N N . ASN A 1 317 ? -7.972 10.452 20.296 1.00 82.81 317 ASN A N 1
ATOM 2452 C CA . ASN A 1 317 ? -7.223 10.980 19.142 1.00 82.81 317 ASN A CA 1
ATOM 2453 C C . ASN A 1 317 ? -6.259 9.967 18.491 1.00 82.81 317 ASN A C 1
ATOM 2455 O O . ASN A 1 317 ? -5.683 10.257 17.440 1.00 82.81 317 ASN A O 1
ATOM 2459 N N . ASP A 1 318 ? -6.142 8.771 19.064 1.00 85.00 318 ASP A N 1
ATOM 2460 C CA . ASP A 1 318 ? -5.231 7.705 18.644 1.00 85.00 318 ASP A CA 1
ATOM 2461 C C . ASP A 1 318 ? -5.315 7.374 17.151 1.00 85.00 318 ASP A C 1
ATOM 2463 O O . ASP A 1 318 ? -4.295 7.246 16.479 1.00 85.00 318 ASP A O 1
ATOM 2467 N N . THR A 1 319 ? -6.525 7.298 16.589 1.00 87.00 319 THR A N 1
ATOM 2468 C CA . THR A 1 319 ? -6.717 7.007 15.159 1.00 87.00 319 THR A CA 1
ATOM 2469 C C . THR A 1 319 ? -6.065 8.061 14.257 1.00 87.00 319 THR A C 1
ATOM 2471 O O . THR A 1 319 ? -5.523 7.719 13.206 1.00 87.00 319 THR A O 1
ATOM 2474 N N . VAL A 1 320 ? -6.086 9.336 14.665 1.00 89.62 320 VAL A N 1
ATOM 2475 C CA . VAL A 1 320 ? -5.443 10.433 13.924 1.00 89.62 320 VAL A CA 1
ATOM 2476 C C . VAL A 1 320 ? -3.920 10.321 14.031 1.00 89.62 320 VAL A C 1
ATOM 2478 O O . VAL A 1 320 ? -3.225 10.541 13.041 1.00 89.62 320 VAL A O 1
ATOM 2481 N N . GLU A 1 321 ? -3.394 9.922 15.195 1.00 91.06 321 GLU A N 1
ATOM 2482 C CA . GLU A 1 321 ? -1.964 9.635 15.373 1.00 91.06 321 GLU A CA 1
ATOM 2483 C C . GLU A 1 321 ? -1.508 8.462 14.488 1.00 91.06 321 GLU A C 1
ATOM 2485 O O . GLU A 1 321 ? -0.497 8.578 13.796 1.00 91.06 321 GLU A O 1
ATOM 2490 N N . TYR A 1 322 ? -2.264 7.360 14.449 1.00 92.25 322 TYR A N 1
ATOM 2491 C CA . TYR A 1 322 ? -1.927 6.183 13.637 1.00 92.25 322 TYR A CA 1
ATOM 2492 C C . TYR A 1 322 ? -1.959 6.490 12.138 1.00 92.25 322 TYR A C 1
ATOM 2494 O O . TYR A 1 322 ? -1.057 6.082 11.403 1.00 92.25 322 TYR A O 1
ATOM 2502 N N . PHE A 1 323 ? -2.939 7.278 11.688 1.00 94.12 323 PHE A N 1
ATOM 2503 C CA . PHE A 1 323 ? -2.941 7.804 10.325 1.00 94.12 323 PHE A CA 1
ATOM 2504 C C . PHE A 1 323 ? -1.733 8.706 10.053 1.00 94.12 323 PHE A C 1
ATOM 2506 O O . PHE A 1 323 ? -1.139 8.623 8.981 1.00 94.12 323 PHE A O 1
ATOM 2513 N N . GLY A 1 324 ? -1.327 9.529 11.023 1.00 94.12 324 GLY A N 1
ATOM 2514 C CA . GLY A 1 324 ? -0.116 10.334 10.904 1.00 94.12 324 GLY A CA 1
ATOM 2515 C C . GLY A 1 324 ? 1.134 9.492 10.680 1.00 94.12 324 GLY A C 1
ATOM 2516 O O . GLY A 1 324 ? 1.903 9.791 9.770 1.00 94.12 324 GLY A O 1
ATOM 2517 N N . LEU A 1 325 ? 1.300 8.389 11.419 1.00 94.31 325 LEU A N 1
ATOM 2518 C CA . LEU A 1 325 ? 2.405 7.447 11.198 1.00 94.31 325 LEU A CA 1
ATOM 2519 C C . LEU A 1 325 ? 2.413 6.897 9.761 1.00 94.31 325 LEU A C 1
ATOM 2521 O O . LEU A 1 325 ? 3.469 6.855 9.131 1.00 94.31 325 LEU A O 1
ATOM 2525 N N . TYR A 1 326 ? 1.244 6.530 9.226 1.00 96.25 326 TYR A N 1
ATOM 2526 C CA . TYR A 1 326 ? 1.107 6.091 7.834 1.00 96.25 326 TYR A CA 1
ATOM 2527 C C . TYR A 1 326 ? 1.484 7.186 6.830 1.00 96.25 326 TYR A C 1
ATOM 2529 O O . TYR A 1 326 ? 2.269 6.952 5.914 1.00 96.25 326 TYR A O 1
ATOM 2537 N N . TRP A 1 327 ? 0.941 8.392 7.000 1.00 97.38 327 TRP A N 1
ATOM 2538 C CA . TRP A 1 327 ? 1.156 9.489 6.059 1.00 97.38 327 TRP A CA 1
ATOM 2539 C C . TRP A 1 327 ? 2.623 9.935 6.029 1.00 97.38 327 TRP A C 1
ATOM 2541 O O . TRP A 1 327 ? 3.191 10.130 4.955 1.00 97.38 327 TRP A O 1
ATOM 2551 N N . HIS A 1 328 ? 3.269 10.006 7.197 1.00 96.25 328 HIS A N 1
ATOM 2552 C CA . HIS A 1 328 ? 4.704 10.269 7.299 1.00 96.25 328 HIS A CA 1
ATOM 2553 C C . HIS A 1 328 ? 5.545 9.170 6.646 1.00 96.25 328 HIS A C 1
ATOM 2555 O O . HIS A 1 328 ? 6.550 9.473 6.010 1.00 96.25 328 HIS A O 1
ATOM 2561 N N . PHE A 1 329 ? 5.142 7.901 6.757 1.00 95.81 329 PHE A N 1
ATOM 2562 C CA . PHE A 1 329 ? 5.825 6.813 6.061 1.00 95.81 329 PHE A CA 1
ATOM 2563 C C . PHE A 1 329 ? 5.769 6.988 4.535 1.00 95.81 329 PHE A C 1
ATOM 2565 O O . PHE A 1 329 ? 6.803 6.921 3.870 1.00 95.81 329 PHE A O 1
ATOM 2572 N N . VAL A 1 330 ? 4.588 7.281 3.981 1.00 96.19 330 VAL A N 1
ATOM 2573 C CA . VAL A 1 330 ? 4.410 7.521 2.536 1.00 96.19 330 VAL A CA 1
ATOM 2574 C C . VAL A 1 330 ? 5.268 8.696 2.044 1.00 96.19 330 VAL A C 1
ATOM 2576 O O . VAL A 1 330 ? 5.833 8.634 0.948 1.00 96.19 330 VAL A O 1
ATOM 2579 N N . ASP A 1 331 ? 5.404 9.741 2.861 1.00 95.56 331 ASP A N 1
ATOM 2580 C CA . ASP A 1 331 ? 6.274 10.893 2.600 1.00 95.56 331 ASP A CA 1
ATOM 2581 C C . ASP A 1 331 ? 7.767 10.510 2.619 1.00 95.56 331 ASP A C 1
ATOM 2583 O O . ASP A 1 331 ? 8.498 10.799 1.672 1.00 95.56 331 ASP A O 1
ATOM 2587 N N . ILE A 1 332 ? 8.217 9.754 3.629 1.00 94.69 332 ILE A N 1
ATOM 2588 C CA . ILE A 1 332 ? 9.605 9.266 3.721 1.00 94.69 332 ILE A CA 1
ATOM 2589 C C . ILE A 1 332 ? 9.991 8.449 2.484 1.00 94.69 332 ILE A C 1
ATOM 2591 O O . ILE A 1 332 ? 11.078 8.641 1.939 1.00 94.69 332 ILE A O 1
ATOM 2595 N N . ILE A 1 333 ? 9.110 7.569 2.001 1.00 95.88 333 ILE A N 1
ATOM 2596 C CA . ILE A 1 333 ? 9.371 6.808 0.773 1.00 95.88 333 ILE A CA 1
ATOM 2597 C C . ILE A 1 333 ? 9.563 7.748 -0.423 1.00 95.88 333 ILE A C 1
ATOM 2599 O O . ILE A 1 333 ? 10.502 7.562 -1.199 1.00 95.88 333 ILE A O 1
ATOM 2603 N N . TRP A 1 334 ? 8.738 8.790 -0.557 1.00 95.88 334 TRP A N 1
ATOM 2604 C CA . TRP A 1 334 ? 8.889 9.768 -1.636 1.00 95.88 334 TRP A CA 1
ATOM 2605 C C . TRP A 1 334 ? 10.241 10.493 -1.592 1.00 95.88 334 TRP A C 1
ATOM 2607 O O . TRP A 1 334 ? 10.867 10.699 -2.635 1.00 95.88 334 TRP A O 1
ATOM 2617 N N . VAL A 1 335 ? 10.729 10.817 -0.391 1.00 94.00 335 VAL A N 1
ATOM 2618 C CA . VAL A 1 335 ? 12.051 11.431 -0.188 1.00 94.00 335 VAL A CA 1
ATOM 2619 C C . VAL A 1 335 ? 13.188 10.547 -0.712 1.00 94.00 335 VAL A C 1
ATOM 2621 O O . VAL A 1 335 ? 14.202 11.086 -1.146 1.00 94.00 335 VAL A O 1
ATOM 2624 N N . PHE A 1 336 ? 13.025 9.220 -0.754 1.00 93.75 336 PHE A N 1
ATOM 2625 C CA . PHE A 1 336 ? 13.969 8.326 -1.438 1.00 93.75 336 PHE A CA 1
ATOM 2626 C C . PHE A 1 336 ? 13.717 8.238 -2.947 1.00 93.75 336 PHE A C 1
ATOM 2628 O O . PHE A 1 336 ? 14.669 8.231 -3.727 1.00 93.75 336 PHE A O 1
ATOM 2635 N N . LEU A 1 337 ? 12.455 8.198 -3.384 1.00 93.88 337 LEU A N 1
ATOM 2636 C CA . LEU A 1 337 ? 12.111 8.099 -4.807 1.00 93.88 337 LEU A CA 1
ATOM 2637 C C . LEU A 1 337 ? 12.582 9.303 -5.616 1.00 93.88 337 LEU A C 1
ATOM 2639 O O . LEU A 1 337 ? 13.071 9.133 -6.734 1.00 93.88 337 LEU A O 1
ATOM 2643 N N . PHE A 1 338 ? 12.447 10.510 -5.064 1.00 93.75 338 PHE A N 1
ATOM 2644 C CA . PHE A 1 338 ? 12.811 11.726 -5.777 1.00 93.75 338 PHE A CA 1
ATOM 2645 C C . PHE A 1 338 ? 14.299 11.738 -6.178 1.00 93.75 338 PHE A C 1
ATOM 2647 O O . PHE A 1 338 ? 14.568 11.795 -7.376 1.00 93.75 338 PHE A O 1
ATOM 2654 N N . PRO A 1 339 ? 15.284 11.600 -5.269 1.00 91.69 339 PRO A N 1
ATOM 2655 C CA . PRO A 1 339 ? 16.687 11.537 -5.666 1.00 91.69 339 PRO A CA 1
ATOM 2656 C C . PRO A 1 339 ? 16.990 10.370 -6.605 1.00 91.69 339 PRO A C 1
ATOM 2658 O O . PRO A 1 339 ? 17.696 10.558 -7.591 1.00 91.69 339 PRO A O 1
ATOM 2661 N N . LEU A 1 340 ? 16.430 9.187 -6.332 1.00 91.56 340 LEU A N 1
ATOM 2662 C CA . LEU A 1 340 ? 16.736 7.978 -7.092 1.00 91.56 340 LEU A CA 1
ATOM 2663 C C . LEU A 1 340 ? 16.308 8.055 -8.558 1.00 91.56 340 LEU A C 1
ATOM 2665 O O . LEU A 1 340 ? 17.040 7.539 -9.391 1.00 91.56 340 LEU A O 1
ATOM 2669 N N . PHE A 1 341 ? 15.162 8.667 -8.868 1.00 90.75 341 PHE A N 1
ATOM 2670 C CA . PHE A 1 341 ? 14.643 8.734 -10.242 1.00 90.75 341 PHE A CA 1
ATOM 2671 C C . PHE A 1 341 ? 14.826 10.096 -10.923 1.00 90.75 341 PHE A C 1
ATOM 2673 O O . PHE A 1 341 ? 14.819 10.162 -12.151 1.00 90.75 341 PHE A O 1
ATOM 2680 N N . TYR A 1 342 ? 14.948 11.189 -10.163 1.00 90.62 342 TYR A N 1
ATOM 2681 C CA . TYR A 1 342 ? 15.054 12.539 -10.732 1.00 90.62 342 TYR A CA 1
ATOM 2682 C C . TYR A 1 342 ? 16.491 13.061 -10.763 1.00 90.62 342 TYR A C 1
ATOM 2684 O O . TYR A 1 342 ? 16.796 13.894 -11.616 1.00 90.62 342 TYR A O 1
ATOM 2692 N N . LEU A 1 343 ? 17.360 12.611 -9.848 1.00 88.44 343 LEU A N 1
ATOM 2693 C CA . LEU A 1 343 ? 18.719 13.149 -9.689 1.00 88.44 343 LEU A CA 1
ATOM 2694 C C . LEU A 1 343 ? 19.834 12.155 -10.057 1.00 88.44 343 LEU A C 1
ATOM 2696 O O . LEU A 1 343 ? 20.948 12.600 -10.336 1.00 88.44 343 LEU A O 1
ATOM 2700 N N . LEU A 1 344 ? 19.551 10.849 -10.060 1.00 83.62 344 LEU A N 1
ATOM 2701 C CA . LEU A 1 344 ? 20.476 9.748 -10.370 1.00 83.62 344 LEU A CA 1
ATOM 2702 C C . LEU A 1 344 ? 20.025 8.986 -11.618 1.00 83.62 344 LEU A C 1
ATOM 2704 O O . LEU A 1 344 ? 20.915 8.440 -12.321 1.00 83.62 344 LEU A O 1
#

Foldseek 3Di:
DCPCVPDDPPDPDDDPVVVCVVVVVVVVVVVVVVVVVVVVVVVCVVCVVVDPDDQDLANPPDPDPSSVPPDPVPPPDDPDDDPPDPDPPPDPQDPDDCLVVLLVVLVVQLVVLVVCVVVVRSPVSNVSSVVSNVVSVVVVLVCVLVCSDDDPDDPDDPCPPPPPPDPVNVVLVVVLVVVCVVLCVLVVVLVVVVVVDPDDDAFCPLDHLVLLVVLLVLLVVLLVLLVQLLVCQLVFNLVSVLVSLVSSLVSLVVSLVSVVVSVVVNVVVVQACPNPDLSVSLCVNVVVLNVLSVVLSVVSVSVSVSSVVVVGHNVRCVSSVSSSVSSVSSSVSSVVSSCSNRVD